Protein AF-A0A0J8QH85-F1 (afdb_monomer)

Sequence (307 aa):
MLFEGMDASHTRRHLSWRYQRTKKYRPAPKSTVPRIARSYQPVVIASLDRTSYPAQAEFLTPSLDNLSLCQGLLANEANFACESSCDVLEIYETGRRSWKYGWNDEKIMTYIKPFLDGQVKSTPQGLNLRVLFCNLRRHPDTSFGYQLSLSKPTTKSLLTAFRVFPHFLPFMLGEPDYWAPLFIPLRNDKRVVRIEATWQHPRYNIHARQQPCSVYMGYDFAEACTTYIIVSGEGEEYVERTKTRLNDYFADDDGLAAAAGQISDPFLLQSILCHESLTDGKEIITKLPHRLYDQLDVVGEFAFRKY

Foldseek 3Di:
DDDDDDDPPDDPDDPPPPDDDDDQDDDDPPPPPPPPPQPFDDQDFDPQDCVAPPNPQPDADVVQDDGRSLVSQLPQQQQEDPKAFKKKWWAFLQLAIDIDGGDIQVRLCVLLVLLLVVPPQSDDPRTQEMEIEWAWDQTPPHRRRTHIRHGSVSVRSVCRSQSPYSNCSCVSSQDDDPDDKDKDQDDDPHDRQKIKIKDWFDDLDPPPPFTIWIKIWMAGPVNNYIYIYIYGHDPPPLVVVLVVVSCQQRDPPNRPVVCSVVSSVSCSSVVSSNVSSVVVNPVSVVCVVVNVVSVVVVVVVVVVVVD

Secondary structure (DSSP, 8-state):
----------------------S--PPPPP-SS------PPPP------TTSTTTT-S---TTT--HHHHHHHHH-GGGB-SS--EEEEEEETTS-EEEEEEE-HHHHHHHHHHHHTT-TT-SPTTEEEEEEEEEEEE-TT-SSSEEESS-HHHHHHHHHHTT--TTHHHHHTTPPP-SPPEEEEEEETTEEEEEEEEEEE----TTS-PPPEEEEEEEETTTTEEEEEEEEETT-HHHHHHHHHHHHHT-TTT--TTTHHHHT-TTHHHHHHHHHHHHHHHHHHHHHHHHHHHHHHHHHHHHHTT-

Mean predicted aligned error: 10.98 Å

Radius of gyration: 24.67 Å; Cα contacts (8 Å, |Δi|>4): 458; chains: 1; bounding box: 65×83×64 Å

Solvent-accessible surface area (backbone atoms only — not comparable to full-atom values): 17708 Å² total; per-residue (Å²): 134,82,89,86,87,82,82,90,80,75,78,78,77,72,81,75,81,72,84,70,88,64,82,76,83,71,79,72,79,77,72,85,67,74,84,70,72,81,80,56,49,82,72,60,68,64,84,74,62,68,91,37,78,54,63,64,49,93,65,79,51,82,94,70,44,57,52,37,57,49,41,21,55,66,67,41,62,51,31,27,28,95,61,26,38,30,35,36,40,37,31,30,65,87,29,44,60,48,80,42,74,68,38,34,52,69,58,51,52,63,68,40,42,45,42,63,72,65,45,98,72,50,67,62,89,57,42,25,36,38,38,38,43,36,31,40,41,83,37,77,89,12,54,51,48,19,18,22,29,38,16,60,70,54,46,56,50,49,37,57,35,69,65,53,53,61,65,50,53,53,38,60,36,38,45,79,72,89,75,79,70,46,75,47,78,41,65,57,97,87,44,75,49,32,39,36,35,39,42,61,60,86,76,73,53,86,82,52,91,70,61,50,36,25,38,39,39,38,37,35,67,88,68,59,28,29,41,34,42,39,28,26,32,71,83,40,63,43,58,55,51,38,55,49,50,53,54,66,54,34,30,89,77,73,23,46,77,80,47,45,78,49,58,78,40,83,56,48,66,56,54,48,45,51,51,33,48,54,57,65,31,45,68,57,58,66,48,44,62,58,53,51,51,53,52,50,52,53,52,48,56,55,58,64,69,76,113

Nearest PDB structures (foldseek):
  8vfq-assembly1_A  TM=3.136E-01  e=4.794E-01  synthetic construct
  8bqs-assembly1_AO  TM=2.959E-01  e=5.080E-01  Tetrahymena thermophila SB210
  8gym-assembly1_s3  TM=2.579E-01  e=3.800E-01  Tetrahymena thermophila SB210
  8qby-assembly1_C  TM=4.951E-01  e=1.446E+00  Paracoccus denitrificans PD1222
  7dkf-assembly1_C2  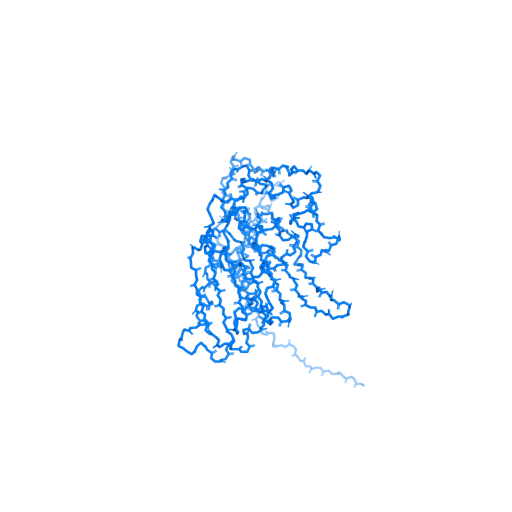TM=3.985E-01  e=1.532E+00  Bos taurus

Structure (mmCIF, N/CA/C/O backbone):
data_AF-A0A0J8QH85-F1
#
_entry.id   AF-A0A0J8QH85-F1
#
loop_
_atom_site.group_PDB
_atom_site.id
_atom_site.type_symbol
_atom_site.label_atom_id
_atom_site.label_alt_id
_atom_site.label_comp_id
_atom_site.label_asym_id
_atom_site.label_entity_id
_atom_site.label_seq_id
_atom_site.pdbx_PDB_ins_code
_atom_site.Cartn_x
_atom_site.Cartn_y
_atom_site.Cartn_z
_atom_site.occupancy
_atom_site.B_iso_or_equiv
_atom_site.auth_seq_id
_atom_site.auth_comp_id
_atom_site.auth_asym_id
_atom_site.auth_atom_id
_atom_site.pdbx_PDB_model_num
ATOM 1 N N . MET A 1 1 ? 14.809 -64.327 4.304 1.00 31.64 1 MET A N 1
ATOM 2 C CA . MET A 1 1 ? 15.230 -64.928 3.018 1.00 31.64 1 MET A CA 1
ATOM 3 C C . MET A 1 1 ? 14.277 -64.394 1.956 1.00 31.64 1 MET A C 1
ATOM 5 O O . MET A 1 1 ? 13.083 -64.532 2.161 1.00 31.64 1 MET A O 1
ATOM 9 N N . LEU A 1 2 ? 14.753 -63.451 1.129 1.00 28.47 2 LEU A N 1
ATOM 10 C CA . LEU A 1 2 ? 15.027 -63.615 -0.322 1.00 28.47 2 LEU A CA 1
ATOM 11 C C . LEU A 1 2 ? 13.719 -63.593 -1.147 1.00 28.47 2 LEU A C 1
ATOM 13 O O . LEU A 1 2 ? 12.920 -64.507 -1.020 1.00 28.47 2 LEU A O 1
ATOM 17 N N . PHE A 1 3 ? 13.317 -62.443 -1.714 1.00 29.61 3 PHE A N 1
ATOM 18 C CA . PHE A 1 3 ? 13.612 -61.941 -3.081 1.00 29.61 3 PHE A CA 1
ATOM 19 C C . PHE A 1 3 ? 13.271 -62.933 -4.206 1.00 29.61 3 PHE A C 1
ATOM 21 O O . PHE A 1 3 ? 13.921 -63.964 -4.293 1.00 29.61 3 PHE A O 1
ATOM 28 N N . GLU A 1 4 ? 12.329 -62.575 -5.096 1.00 28.36 4 GLU A N 1
ATOM 29 C CA . GLU A 1 4 ? 12.610 -62.250 -6.512 1.00 28.36 4 GLU A CA 1
ATOM 30 C C . GLU A 1 4 ? 11.339 -61.923 -7.329 1.00 28.36 4 GLU A C 1
ATOM 32 O O . GLU A 1 4 ? 10.303 -62.565 -7.188 1.00 28.36 4 GLU A O 1
ATOM 37 N N . GLY A 1 5 ? 11.467 -60.932 -8.222 1.00 33.28 5 GLY A N 1
ATOM 38 C CA . GLY A 1 5 ? 10.750 -60.883 -9.501 1.00 33.28 5 GLY A CA 1
ATOM 39 C C . GLY A 1 5 ? 9.381 -60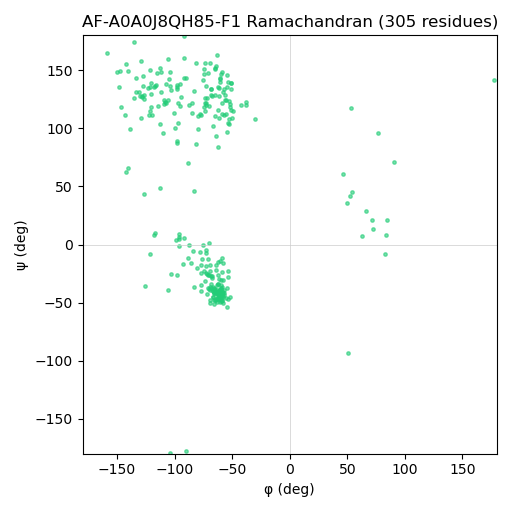.197 -9.570 1.00 33.28 5 GLY A C 1
ATOM 40 O O . GLY A 1 5 ? 8.388 -60.857 -9.853 1.00 33.28 5 GLY A O 1
ATOM 41 N N . MET A 1 6 ? 9.323 -58.863 -9.464 1.00 30.80 6 MET A N 1
ATOM 42 C CA . MET A 1 6 ? 8.259 -58.102 -10.137 1.00 30.80 6 MET A CA 1
ATOM 43 C C . MET A 1 6 ? 8.864 -57.107 -11.123 1.00 30.80 6 MET A C 1
ATOM 45 O O . MET A 1 6 ? 9.559 -56.159 -10.764 1.00 30.80 6 MET A O 1
ATOM 49 N N . ASP A 1 7 ? 8.602 -57.427 -12.382 1.00 29.17 7 ASP A N 1
ATOM 50 C CA . ASP A 1 7 ? 9.023 -56.777 -13.606 1.00 29.17 7 ASP A CA 1
ATOM 51 C C . ASP A 1 7 ? 8.544 -55.315 -13.658 1.00 29.17 7 ASP A C 1
ATOM 53 O O . ASP A 1 7 ? 7.354 -55.008 -13.552 1.00 29.17 7 ASP A O 1
ATOM 57 N N . ALA A 1 8 ? 9.497 -54.394 -13.786 1.00 35.88 8 ALA A N 1
ATOM 58 C CA . ALA A 1 8 ? 9.268 -52.958 -13.849 1.00 35.88 8 ALA A CA 1
ATOM 59 C C . ALA A 1 8 ? 9.021 -52.532 -15.303 1.00 35.88 8 ALA A C 1
ATOM 61 O O . ALA A 1 8 ? 9.849 -51.862 -15.917 1.00 35.88 8 ALA A O 1
ATOM 62 N N . SER A 1 9 ? 7.877 -52.912 -15.870 1.00 35.47 9 SER A N 1
ATOM 63 C CA . SER A 1 9 ? 7.548 -52.622 -17.273 1.00 35.47 9 SER A CA 1
ATOM 64 C C . SER A 1 9 ? 6.203 -51.913 -17.458 1.00 35.47 9 SER A C 1
ATOM 66 O O . SER A 1 9 ? 5.463 -52.187 -18.391 1.00 35.47 9 SER A O 1
ATOM 68 N N . HIS A 1 10 ? 5.903 -50.906 -16.630 1.00 33.88 10 HIS A N 1
ATOM 69 C CA . HIS A 1 10 ? 4.877 -49.905 -16.959 1.00 33.88 10 HIS A CA 1
ATOM 70 C C . HIS A 1 10 ? 5.266 -48.497 -16.489 1.00 33.88 10 HIS A C 1
ATOM 72 O O . HIS A 1 10 ? 4.577 -47.841 -15.708 1.00 33.88 10 HIS A O 1
ATOM 78 N N . THR A 1 11 ? 6.368 -47.975 -17.027 1.00 34.72 11 THR A N 1
ATOM 79 C CA . THR A 1 11 ? 6.605 -46.529 -17.063 1.00 34.72 11 THR A CA 1
ATOM 80 C C . THR A 1 11 ? 5.578 -45.888 -17.998 1.00 34.72 11 THR A C 1
ATOM 82 O O . THR A 1 11 ? 5.682 -45.943 -19.225 1.00 34.72 11 THR A O 1
ATOM 85 N N . ARG A 1 12 ? 4.546 -45.270 -17.405 1.00 33.09 12 ARG A N 1
ATOM 86 C CA . ARG A 1 12 ? 3.689 -44.295 -18.091 1.00 33.09 12 ARG A CA 1
ATOM 87 C C . ARG A 1 12 ? 4.603 -43.283 -18.774 1.00 33.09 12 ARG A C 1
ATOM 89 O O . ARG A 1 12 ? 5.345 -42.562 -18.113 1.00 33.09 12 ARG A O 1
ATOM 96 N N . ARG A 1 13 ? 4.560 -43.268 -20.106 1.00 33.91 13 ARG A N 1
ATOM 97 C CA . ARG A 1 13 ? 5.282 -42.317 -20.949 1.00 33.91 13 ARG A CA 1
ATOM 98 C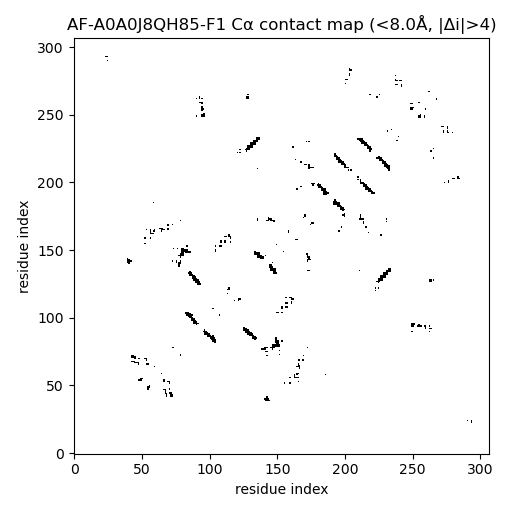 C . ARG A 1 13 ? 4.949 -40.904 -20.475 1.00 33.91 13 ARG A C 1
ATOM 100 O O . ARG A 1 13 ? 3.839 -40.425 -20.697 1.00 33.91 13 ARG A O 1
ATOM 107 N N . HIS A 1 14 ? 5.910 -40.245 -19.832 1.00 33.94 14 HIS A N 1
ATOM 108 C CA . HIS A 1 14 ? 5.908 -38.795 -19.733 1.00 33.94 14 HIS A CA 1
ATOM 109 C C . HIS A 1 14 ? 5.772 -38.255 -21.157 1.00 33.94 14 HIS A C 1
ATOM 111 O O . HIS A 1 14 ? 6.552 -38.619 -22.039 1.00 33.94 14 HIS A O 1
ATOM 117 N N . LEU A 1 15 ? 4.748 -37.431 -21.387 1.00 33.38 15 LEU A N 1
ATOM 118 C CA . LEU A 1 15 ? 4.621 -36.638 -22.601 1.00 33.38 15 LEU A CA 1
ATOM 119 C C . LEU A 1 15 ? 5.924 -35.855 -22.760 1.00 33.38 15 LEU A C 1
ATOM 121 O O . LEU A 1 15 ? 6.196 -34.915 -22.016 1.00 33.38 15 LEU A O 1
ATOM 125 N N . SER A 1 16 ? 6.768 -36.296 -23.692 1.00 33.66 16 SER A N 1
ATOM 126 C CA . SER A 1 16 ? 7.964 -35.570 -24.077 1.00 33.66 16 SER A CA 1
ATOM 127 C C . SER A 1 16 ? 7.496 -34.226 -24.621 1.00 33.66 16 SER A C 1
ATOM 129 O O . SER A 1 16 ? 6.905 -34.181 -25.703 1.00 33.66 16 SER A O 1
ATOM 131 N N . TRP A 1 17 ? 7.734 -33.148 -23.877 1.00 36.06 17 TRP A N 1
ATOM 132 C CA . TRP A 1 17 ? 7.643 -31.786 -24.384 1.00 36.06 17 TRP A CA 1
ATOM 133 C C . TRP A 1 17 ? 8.688 -31.648 -25.494 1.00 36.06 17 TRP A C 1
ATOM 135 O O . TRP A 1 17 ? 9.832 -31.269 -25.260 1.00 36.06 17 TRP A O 1
ATOM 145 N N . ARG A 1 18 ? 8.333 -32.072 -26.712 1.00 36.97 18 ARG A N 1
ATOM 146 C CA . ARG A 1 18 ? 9.188 -31.920 -27.885 1.00 36.97 18 ARG A CA 1
ATOM 147 C C . ARG A 1 18 ? 9.322 -30.426 -28.138 1.00 36.97 18 ARG A C 1
ATOM 149 O O . ARG A 1 18 ? 8.357 -29.780 -28.537 1.00 36.97 18 ARG A O 1
ATOM 156 N N . TYR A 1 19 ? 10.522 -29.904 -27.905 1.00 41.81 19 TYR A N 1
ATOM 157 C CA . TYR A 1 19 ? 10.951 -28.596 -28.382 1.00 41.81 19 TYR A CA 1
ATOM 158 C C . TYR A 1 19 ? 10.703 -28.537 -29.895 1.00 41.81 19 TYR A C 1
ATOM 160 O O . TYR A 1 19 ? 11.406 -29.164 -30.687 1.00 41.81 19 TYR A O 1
ATOM 168 N N . GLN A 1 20 ? 9.651 -27.833 -30.302 1.00 45.81 20 GLN A N 1
ATOM 169 C CA . GLN A 1 20 ? 9.502 -27.398 -31.680 1.00 45.81 20 GLN A CA 1
ATOM 170 C C . GLN A 1 20 ? 10.274 -26.090 -31.799 1.00 45.81 20 GLN A C 1
ATOM 172 O O . GLN A 1 20 ? 9.986 -25.146 -31.065 1.00 45.81 20 GLN A O 1
ATOM 177 N N . ARG A 1 21 ? 11.263 -26.044 -32.703 1.00 41.34 21 ARG A N 1
ATOM 178 C CA . ARG A 1 21 ? 11.993 -24.818 -33.053 1.00 41.34 21 ARG A CA 1
ATOM 179 C C . ARG A 1 21 ? 10.987 -23.744 -33.462 1.00 41.34 21 ARG A C 1
ATOM 181 O O . ARG A 1 21 ? 10.538 -23.701 -34.606 1.00 41.34 21 ARG A O 1
ATOM 188 N N . THR A 1 22 ? 10.631 -22.866 -32.535 1.00 49.81 22 THR A N 1
ATOM 189 C CA . THR A 1 22 ? 9.999 -21.596 -32.871 1.00 49.81 22 THR A CA 1
ATOM 190 C C . THR A 1 22 ? 11.002 -20.755 -33.658 1.00 49.81 22 THR A C 1
ATOM 192 O O . THR A 1 22 ? 12.212 -20.942 -33.524 1.00 49.81 22 THR A O 1
ATOM 195 N N . LYS A 1 23 ? 10.515 -19.859 -34.529 1.00 50.25 23 LYS A N 1
ATOM 196 C CA . LYS A 1 23 ? 11.355 -18.943 -35.324 1.00 50.25 23 LYS A CA 1
ATOM 197 C C . LYS A 1 23 ? 12.476 -18.373 -34.439 1.00 50.25 23 LYS A C 1
ATOM 199 O O . LYS A 1 23 ? 12.150 -17.736 -33.441 1.00 50.25 23 LYS A O 1
ATOM 204 N N . LYS A 1 24 ? 13.748 -18.622 -34.808 1.00 51.38 24 LYS A N 1
ATOM 205 C CA . LYS A 1 24 ? 14.954 -18.203 -34.060 1.00 51.38 24 LYS A CA 1
ATOM 206 C C . LYS A 1 24 ? 14.742 -16.808 -33.471 1.00 51.38 24 LYS A C 1
ATOM 208 O O . LYS A 1 24 ? 14.515 -15.864 -34.237 1.00 51.38 24 LYS A O 1
ATOM 213 N N . TYR A 1 25 ? 14.824 -16.678 -32.146 1.00 47.78 25 TYR A N 1
ATOM 214 C CA . TYR A 1 25 ? 14.785 -15.377 -31.491 1.00 47.78 25 TYR A CA 1
ATOM 215 C C . TYR A 1 25 ? 15.884 -14.479 -32.072 1.00 47.78 25 TYR A C 1
ATOM 217 O O . TYR A 1 25 ? 17.078 -14.724 -31.893 1.00 47.78 25 TYR A O 1
ATOM 225 N N . ARG A 1 26 ? 15.483 -13.431 -32.797 1.00 50.69 26 ARG A N 1
ATOM 226 C CA . ARG A 1 26 ? 16.393 -12.353 -33.181 1.00 50.69 26 ARG A CA 1
ATOM 227 C C . ARG A 1 26 ? 16.375 -11.330 -32.049 1.00 50.69 26 ARG A C 1
ATOM 229 O O . ARG A 1 26 ? 15.295 -10.815 -31.753 1.00 50.69 26 ARG A O 1
ATOM 236 N N . PRO A 1 27 ? 17.516 -11.037 -31.404 1.00 47.00 27 PRO A N 1
ATOM 237 C CA . PRO A 1 27 ? 17.556 -10.000 -30.387 1.00 47.00 27 PRO A CA 1
ATOM 238 C C . PRO A 1 27 ? 17.071 -8.685 -30.998 1.00 47.00 27 PRO A C 1
ATOM 240 O O . PRO A 1 27 ? 17.475 -8.321 -32.105 1.00 47.00 27 PRO A O 1
ATOM 243 N N . ALA A 1 28 ? 16.189 -7.986 -30.282 1.00 53.06 28 ALA A N 1
ATOM 244 C CA . ALA A 1 28 ? 15.822 -6.625 -30.641 1.00 53.06 28 ALA A CA 1
ATOM 245 C C . ALA A 1 28 ? 17.102 -5.771 -30.760 1.00 53.06 28 ALA A C 1
ATOM 247 O O . ALA A 1 28 ? 18.061 -6.015 -30.013 1.00 53.06 28 ALA A O 1
ATOM 248 N N . PRO A 1 29 ? 17.149 -4.792 -31.683 1.00 44.31 29 PRO A N 1
ATOM 249 C CA . PRO A 1 29 ? 18.280 -3.879 -31.776 1.00 44.31 29 PRO A CA 1
ATOM 250 C C . PRO A 1 29 ? 18.568 -3.290 -30.393 1.00 44.31 29 PRO A C 1
ATOM 252 O O . PRO A 1 29 ? 17.648 -2.911 -29.664 1.00 44.31 29 PRO A O 1
ATOM 255 N N . LYS A 1 30 ? 19.851 -3.277 -30.005 1.00 44.78 30 LYS A N 1
ATOM 256 C CA . LYS A 1 30 ? 20.284 -2.731 -28.716 1.00 44.78 30 LYS A CA 1
ATOM 257 C C . LYS A 1 30 ? 19.716 -1.318 -28.587 1.00 44.78 30 LYS A C 1
ATOM 259 O O . LYS A 1 30 ? 20.015 -0.466 -29.418 1.00 44.78 30 LYS A O 1
ATOM 264 N N . SER A 1 31 ? 18.917 -1.083 -27.547 1.00 42.19 31 SER A N 1
ATOM 265 C CA . SER A 1 31 ? 18.539 0.270 -27.139 1.00 42.19 31 SER A CA 1
ATOM 266 C C . SER A 1 31 ? 19.816 1.097 -27.004 1.00 42.19 31 SER A C 1
ATOM 268 O O . SER A 1 31 ? 20.658 0.790 -26.162 1.00 42.19 31 SER A O 1
ATOM 270 N N . THR A 1 32 ? 19.960 2.124 -27.839 1.00 42.22 32 THR A N 1
ATOM 271 C CA . THR A 1 32 ? 21.041 3.119 -27.764 1.00 42.22 32 THR A CA 1
ATOM 272 C C . THR A 1 32 ? 20.879 4.046 -26.566 1.00 42.22 32 THR A C 1
ATOM 274 O O . THR A 1 32 ? 21.815 4.752 -26.203 1.00 42.22 32 THR A O 1
ATOM 277 N N . VAL A 1 33 ? 19.713 4.020 -25.914 1.00 43.28 33 VAL A N 1
ATOM 278 C CA . VAL A 1 33 ? 19.501 4.719 -24.653 1.00 43.28 33 VAL A CA 1
ATOM 279 C C . VAL A 1 33 ? 20.227 3.936 -23.556 1.00 43.28 33 VAL A C 1
ATOM 281 O O . VAL A 1 33 ? 19.878 2.767 -23.332 1.00 43.28 33 VAL A O 1
ATOM 284 N N . PRO A 1 34 ? 21.224 4.531 -22.875 1.00 40.62 34 PRO A N 1
ATOM 285 C CA . PRO A 1 34 ? 21.882 3.884 -21.752 1.00 40.62 34 PRO A CA 1
ATOM 286 C C . PRO A 1 34 ? 20.825 3.461 -20.728 1.00 40.62 34 PRO A C 1
ATOM 288 O O . PRO A 1 34 ? 19.897 4.212 -20.416 1.00 40.62 34 PRO A O 1
ATOM 291 N N . ARG A 1 35 ? 20.944 2.234 -20.204 1.00 41.97 35 ARG A N 1
ATOM 292 C CA . ARG A 1 35 ? 20.203 1.830 -19.005 1.00 41.97 35 ARG A CA 1
ATOM 293 C C . ARG A 1 35 ? 20.711 2.717 -17.876 1.00 41.97 35 ARG A C 1
ATOM 295 O O . ARG A 1 35 ? 21.738 2.414 -17.282 1.00 41.97 35 ARG A O 1
ATOM 302 N N . ILE A 1 36 ? 20.029 3.834 -17.640 1.00 42.06 36 ILE A N 1
ATOM 303 C CA . ILE A 1 36 ? 20.321 4.720 -16.519 1.00 42.06 36 ILE A CA 1
ATOM 304 C C . ILE A 1 36 ? 20.198 3.853 -15.264 1.00 42.06 36 ILE A C 1
ATOM 306 O O . ILE A 1 36 ? 19.110 3.357 -14.955 1.00 42.06 36 ILE A O 1
ATOM 310 N N . ALA A 1 37 ? 21.326 3.602 -14.594 1.00 41.31 37 ALA A N 1
ATOM 311 C CA . ALA A 1 37 ? 21.315 3.157 -13.210 1.00 41.31 37 ALA A CA 1
ATOM 312 C C . ALA A 1 37 ? 20.438 4.167 -12.470 1.00 41.31 37 ALA A C 1
ATOM 314 O O . ALA A 1 37 ? 20.702 5.362 -12.567 1.00 41.31 37 ALA A O 1
ATOM 315 N N . ARG A 1 38 ? 19.328 3.708 -11.882 1.00 51.62 38 ARG A N 1
ATOM 316 C CA . ARG A 1 38 ? 18.298 4.583 -11.309 1.00 51.62 38 ARG A CA 1
ATOM 317 C C . ARG A 1 38 ? 18.976 5.602 -10.392 1.00 51.62 38 ARG A C 1
ATOM 319 O O . ARG A 1 38 ? 19.483 5.229 -9.342 1.00 51.62 38 ARG A O 1
ATOM 326 N N . SER A 1 39 ? 19.020 6.862 -10.809 1.00 52.34 39 SER A N 1
ATOM 327 C CA . SER A 1 39 ? 19.473 7.953 -9.958 1.00 52.34 39 SER A CA 1
ATOM 328 C C . SER A 1 39 ? 18.288 8.330 -9.080 1.00 52.34 39 SER A C 1
ATOM 330 O O . SER A 1 39 ? 17.470 9.163 -9.470 1.00 52.34 39 SER A O 1
ATOM 332 N N . TYR A 1 40 ? 18.128 7.643 -7.950 1.00 69.00 40 TYR A N 1
ATOM 333 C CA . TYR A 1 40 ? 17.232 8.138 -6.909 1.00 69.00 40 TYR A CA 1
ATOM 334 C C . TYR A 1 40 ? 17.731 9.501 -6.454 1.00 69.00 40 TYR A C 1
ATOM 336 O O . TYR A 1 40 ? 18.943 9.713 -6.346 1.00 69.00 40 TYR A O 1
ATOM 344 N N . GLN A 1 41 ? 16.801 10.422 -6.216 1.00 72.25 41 GLN A N 1
ATOM 345 C CA . GLN A 1 41 ? 17.164 11.679 -5.585 1.00 72.25 41 GLN A CA 1
ATOM 346 C C . GLN A 1 41 ? 17.583 11.367 -4.142 1.00 72.25 41 GLN A C 1
ATOM 348 O O . GLN A 1 41 ? 16.836 10.674 -3.441 1.00 72.25 41 GLN A O 1
ATOM 353 N N . PRO A 1 42 ? 18.764 11.821 -3.687 1.00 75.94 42 PRO A N 1
ATOM 354 C CA . PRO A 1 42 ? 19.173 11.638 -2.303 1.00 75.94 42 PRO A CA 1
ATOM 355 C C . PRO A 1 42 ? 18.112 12.234 -1.381 1.00 75.94 42 PRO A C 1
ATOM 357 O O . PRO A 1 42 ? 17.714 13.387 -1.547 1.00 75.94 42 PRO A O 1
ATOM 360 N N . VAL A 1 43 ? 17.645 11.457 -0.406 1.00 82.88 43 VAL A N 1
ATOM 361 C CA . VAL A 1 43 ? 16.698 11.974 0.582 1.00 82.88 43 VAL A CA 1
ATOM 362 C C . VAL A 1 43 ? 17.456 12.891 1.533 1.00 82.88 43 VAL A C 1
ATOM 364 O O . VAL A 1 43 ? 18.422 12.474 2.173 1.00 82.88 43 VAL A O 1
ATOM 367 N N . VAL A 1 44 ? 17.022 14.146 1.625 1.00 81.31 44 VAL A N 1
ATOM 368 C CA . VAL A 1 44 ? 17.595 15.107 2.568 1.00 81.31 44 VAL A CA 1
ATOM 369 C C . VAL A 1 44 ? 17.120 14.743 3.970 1.00 81.31 44 VAL A C 1
ATOM 371 O O . VAL A 1 44 ? 15.930 14.807 4.272 1.00 81.31 44 VAL A O 1
ATOM 374 N N . ILE A 1 45 ? 18.057 14.344 4.827 1.00 80.06 45 ILE A N 1
ATOM 375 C CA . ILE A 1 45 ? 17.780 13.996 6.220 1.00 80.06 45 ILE A CA 1
ATOM 376 C C . ILE A 1 45 ? 18.055 15.225 7.089 1.00 80.06 45 ILE A C 1
ATOM 378 O O . ILE A 1 45 ? 19.178 15.724 7.130 1.00 80.06 45 ILE A O 1
ATOM 382 N N . ALA A 1 46 ? 17.024 15.699 7.785 1.00 75.69 46 ALA A N 1
ATOM 383 C CA . ALA A 1 46 ? 17.109 16.796 8.747 1.00 75.69 46 ALA A CA 1
ATOM 384 C C . ALA A 1 46 ? 17.060 16.281 10.199 1.00 75.69 46 ALA A C 1
ATOM 386 O O . ALA A 1 46 ? 16.974 15.077 10.455 1.00 75.69 46 ALA A O 1
ATOM 387 N N . SER A 1 47 ? 17.115 17.205 11.164 1.00 83.69 47 SER A N 1
ATOM 388 C CA . SER A 1 47 ? 16.861 16.894 12.573 1.00 83.69 47 SER A CA 1
ATOM 389 C C . SER A 1 47 ? 15.465 16.295 12.742 1.00 83.69 47 SER A C 1
ATOM 391 O O . SER A 1 47 ? 14.493 16.875 12.260 1.00 83.69 47 SER A O 1
ATOM 393 N N . LEU A 1 48 ? 15.374 15.170 13.455 1.00 86.69 48 LEU A N 1
ATOM 394 C CA . LEU A 1 48 ? 14.114 14.472 13.696 1.00 86.69 48 LEU A CA 1
ATOM 395 C C . LEU A 1 48 ? 13.139 15.359 14.482 1.00 86.69 48 LEU A C 1
ATOM 397 O O . LEU A 1 48 ? 13.375 15.663 15.655 1.00 86.69 48 LEU A O 1
ATOM 401 N N . ASP A 1 49 ? 12.018 15.708 13.861 1.00 88.88 49 ASP A N 1
ATOM 402 C CA . ASP A 1 49 ? 10.897 16.344 14.541 1.00 88.88 49 ASP A CA 1
ATOM 403 C C . ASP A 1 49 ? 10.110 15.288 15.327 1.00 88.88 49 ASP A C 1
ATOM 405 O O . ASP A 1 49 ? 9.462 14.411 14.762 1.00 88.88 49 ASP A O 1
ATOM 409 N N . ARG A 1 50 ? 10.146 15.367 16.658 1.00 88.56 50 ARG A N 1
ATOM 410 C CA . ARG A 1 50 ? 9.446 14.411 17.530 1.00 88.56 50 ARG A CA 1
ATOM 411 C C . ARG A 1 50 ? 7.942 14.671 17.650 1.00 88.56 50 ARG A C 1
ATOM 413 O O . ARG A 1 50 ? 7.238 13.877 18.266 1.00 88.56 50 ARG A O 1
ATOM 420 N N . THR A 1 51 ? 7.452 15.776 17.093 1.00 86.31 51 THR A N 1
ATOM 421 C CA . THR A 1 51 ? 6.046 16.199 17.187 1.00 86.31 51 THR A CA 1
ATOM 422 C C . THR A 1 51 ? 5.201 15.776 15.989 1.00 86.31 51 THR A C 1
ATOM 424 O O . THR A 1 51 ? 4.000 16.031 15.956 1.00 86.31 51 THR A O 1
ATOM 427 N N . SER A 1 52 ? 5.801 15.109 15.005 1.00 82.38 52 SER A N 1
ATOM 428 C CA . SER A 1 52 ? 5.108 14.660 13.806 1.00 82.38 52 SER A CA 1
ATOM 429 C C . SER A 1 52 ? 5.340 13.183 13.519 1.00 82.38 52 SER A C 1
ATOM 431 O O . SER A 1 52 ? 6.317 12.577 13.959 1.00 82.38 52 SER A O 1
ATOM 433 N N . TYR A 1 53 ? 4.427 12.586 12.748 1.00 82.94 53 TYR A N 1
ATOM 434 C CA . TYR A 1 53 ? 4.648 11.268 12.159 1.00 82.94 53 TYR A CA 1
ATOM 435 C C . TYR A 1 53 ? 6.007 11.223 11.424 1.00 82.94 53 TYR A C 1
ATOM 437 O O . TYR A 1 53 ? 6.347 12.184 10.725 1.00 82.94 53 TYR A O 1
ATOM 445 N N . PRO A 1 54 ? 6.775 10.126 11.543 1.00 87.31 54 PRO A N 1
ATOM 446 C CA . PRO A 1 54 ? 6.450 8.885 12.257 1.00 87.31 54 PRO A CA 1
ATOM 447 C C . PRO A 1 54 ? 6.809 8.857 13.748 1.00 87.31 54 PRO A C 1
ATOM 449 O O . PRO A 1 54 ? 6.563 7.849 14.398 1.00 87.31 54 PRO A O 1
ATOM 452 N N . ALA A 1 55 ? 7.381 9.919 14.321 1.00 85.44 55 ALA A N 1
ATOM 453 C CA . ALA A 1 55 ? 7.889 9.887 15.697 1.00 85.44 55 ALA A CA 1
ATOM 454 C C . ALA A 1 55 ? 6.799 9.672 16.767 1.00 85.44 55 ALA A C 1
ATOM 456 O O . ALA A 1 55 ? 7.108 9.220 17.865 1.00 85.44 55 ALA A O 1
ATOM 457 N N . GLN A 1 56 ? 5.540 9.972 16.438 1.00 82.94 56 GLN A N 1
ATOM 458 C CA . GLN A 1 56 ? 4.366 9.742 17.289 1.00 82.94 56 GLN A CA 1
ATOM 459 C C . GLN A 1 56 ? 3.617 8.437 16.976 1.00 82.94 56 GLN A C 1
ATOM 461 O O . GLN A 1 56 ? 2.538 8.219 17.522 1.00 82.94 56 GLN A O 1
ATOM 466 N N . ALA A 1 57 ? 4.125 7.595 16.069 1.00 82.56 57 ALA A N 1
ATOM 467 C CA . ALA A 1 57 ? 3.466 6.330 15.770 1.00 82.56 57 ALA A CA 1
ATOM 468 C C . ALA A 1 57 ? 3.407 5.458 17.035 1.00 82.56 57 ALA A C 1
ATOM 470 O O . ALA A 1 57 ? 4.390 5.331 17.761 1.00 82.56 57 ALA A O 1
ATOM 471 N N . GLU A 1 58 ? 2.241 4.864 17.289 1.00 76.88 58 GLU A N 1
ATOM 472 C CA . GLU A 1 58 ? 1.986 4.075 18.502 1.00 76.88 58 GLU A CA 1
ATOM 473 C C . GLU A 1 58 ? 2.897 2.842 18.591 1.00 76.88 58 GLU A C 1
ATOM 475 O O . GLU A 1 58 ? 3.336 2.458 19.674 1.00 76.88 58 GLU A O 1
ATOM 480 N N . PHE A 1 59 ? 3.226 2.255 17.438 1.00 79.56 59 PHE A N 1
ATOM 481 C CA . PHE A 1 59 ? 4.127 1.117 17.331 1.00 79.56 59 PHE A CA 1
ATOM 482 C C . PHE A 1 59 ? 5.315 1.492 16.462 1.00 79.56 59 PHE A C 1
ATOM 484 O O . PHE A 1 59 ? 5.168 1.799 15.280 1.00 79.56 59 PHE A O 1
ATOM 491 N N . LEU A 1 60 ? 6.493 1.445 17.075 1.00 86.25 60 LEU A N 1
ATOM 492 C CA . LEU A 1 60 ? 7.773 1.610 16.411 1.00 86.25 60 LEU A CA 1
ATOM 493 C C . LEU A 1 60 ? 8.606 0.354 16.641 1.00 86.25 60 LEU A C 1
ATOM 495 O O . LEU A 1 60 ? 8.691 -0.157 17.758 1.00 86.25 60 LEU A O 1
ATOM 499 N N . THR A 1 61 ? 9.246 -0.118 15.582 1.00 84.62 61 THR A N 1
ATOM 500 C CA . THR A 1 61 ? 10.197 -1.223 15.582 1.00 84.62 61 THR A CA 1
ATOM 501 C C . THR A 1 61 ? 11.593 -0.653 15.325 1.00 84.62 61 THR A C 1
ATOM 503 O O . THR A 1 61 ? 11.975 -0.475 14.168 1.00 84.62 61 THR A O 1
ATOM 506 N N . PRO A 1 62 ? 12.404 -0.377 16.368 1.00 83.75 62 PRO A N 1
ATOM 507 C CA . PRO A 1 62 ? 13.682 0.330 16.218 1.00 83.75 62 PRO A CA 1
ATOM 508 C C . PRO A 1 62 ? 14.692 -0.350 15.287 1.00 83.75 62 PRO A C 1
ATOM 510 O O . PRO A 1 62 ? 15.581 0.307 14.757 1.00 83.75 62 PRO A O 1
ATOM 513 N N . SER A 1 63 ? 14.574 -1.666 15.087 1.00 84.12 63 SER A N 1
ATOM 514 C CA . SER A 1 63 ? 15.427 -2.424 14.168 1.00 84.12 63 SER A CA 1
ATOM 515 C C . SER A 1 63 ? 15.068 -2.240 12.690 1.00 84.12 63 SER A C 1
ATOM 517 O O . SER A 1 63 ? 15.831 -2.683 11.837 1.00 84.12 63 SER A O 1
ATOM 519 N N . LEU A 1 64 ? 13.912 -1.644 12.381 1.00 84.94 64 LEU A N 1
ATOM 520 C CA . LEU A 1 64 ? 13.378 -1.499 11.022 1.00 84.94 64 LEU A CA 1
ATOM 521 C C . LEU A 1 64 ? 13.052 -0.043 10.665 1.00 84.94 64 LEU A C 1
ATOM 523 O O . LEU A 1 64 ? 13.238 0.367 9.517 1.00 84.94 64 LEU A O 1
ATOM 527 N N . ASP A 1 65 ? 12.569 0.739 11.631 1.00 86.69 65 ASP A N 1
ATOM 528 C CA . ASP A 1 65 ? 12.050 2.080 11.386 1.00 86.69 65 ASP A CA 1
ATOM 529 C C . ASP A 1 65 ? 13.156 3.138 11.368 1.00 86.69 65 ASP A C 1
ATOM 531 O O . ASP A 1 65 ? 13.752 3.486 12.390 1.00 86.69 65 ASP A O 1
ATOM 535 N N . ASN A 1 66 ? 13.375 3.725 10.190 1.00 88.81 66 ASN A N 1
ATOM 536 C CA . ASN A 1 66 ? 14.231 4.894 10.020 1.00 88.81 66 ASN A CA 1
ATOM 537 C C . ASN A 1 66 ? 13.381 6.173 9.980 1.00 88.81 66 ASN A C 1
ATOM 539 O O . ASN A 1 66 ? 12.937 6.627 8.922 1.00 88.81 66 ASN A O 1
ATOM 543 N N . LEU A 1 67 ? 13.143 6.751 11.159 1.00 91.12 67 LEU A N 1
ATOM 544 C CA . LEU A 1 67 ? 12.225 7.882 11.327 1.00 91.12 67 LEU A CA 1
ATOM 545 C C . LEU A 1 67 ? 12.686 9.140 10.576 1.00 91.12 67 LEU A C 1
ATOM 547 O O . LEU A 1 67 ? 11.873 9.810 9.940 1.00 91.12 67 LEU A O 1
ATOM 551 N N . SER A 1 68 ? 13.986 9.443 10.605 1.00 89.62 68 SER A N 1
ATOM 552 C CA . SER A 1 68 ? 14.534 10.633 9.944 1.00 89.62 68 SER A CA 1
ATOM 553 C C . SER A 1 68 ? 14.465 10.517 8.419 1.00 89.62 68 SER A C 1
ATOM 555 O O . SER A 1 68 ? 14.166 11.500 7.743 1.00 89.62 68 SER A O 1
ATOM 557 N N . LEU A 1 69 ? 14.675 9.310 7.873 1.00 90.38 69 LEU A N 1
ATOM 558 C CA . LEU A 1 69 ? 14.458 9.035 6.450 1.00 90.38 69 LEU A CA 1
ATOM 559 C C . LEU A 1 69 ? 12.993 9.266 6.064 1.00 90.38 69 LEU A C 1
ATOM 561 O O . LEU A 1 69 ? 12.721 9.943 5.077 1.00 90.38 69 LEU A O 1
ATOM 565 N N . CYS A 1 70 ? 12.052 8.751 6.859 1.00 91.69 70 CYS A N 1
ATOM 566 C CA . CYS A 1 70 ? 10.623 8.933 6.609 1.00 91.69 70 CYS A CA 1
ATOM 567 C C . CYS A 1 70 ? 10.225 10.415 6.595 1.00 91.69 70 CYS A C 1
ATOM 569 O O . CYS A 1 70 ? 9.477 10.840 5.719 1.00 91.69 70 CYS A O 1
ATOM 571 N N . GLN A 1 71 ? 10.751 11.226 7.518 1.00 92.06 71 GLN A N 1
ATOM 572 C CA . GLN A 1 71 ? 10.496 12.670 7.507 1.00 92.06 71 GLN A CA 1
ATOM 573 C C . GLN A 1 71 ? 11.105 13.364 6.291 1.00 92.06 71 GLN A C 1
ATOM 575 O O . GLN A 1 71 ? 10.452 14.224 5.707 1.00 92.06 71 GLN A O 1
ATOM 580 N N . GLY A 1 72 ? 12.303 12.962 5.862 1.00 92.56 72 GLY A N 1
ATOM 581 C CA . GLY A 1 72 ? 12.896 13.455 4.618 1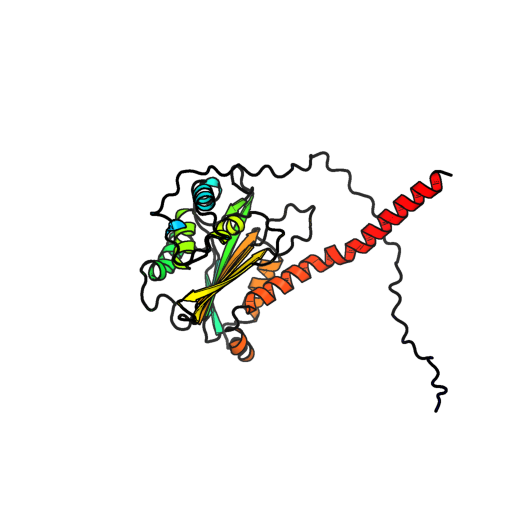.00 92.56 72 GLY A CA 1
ATOM 582 C C . GLY A 1 72 ? 12.048 13.116 3.386 1.00 92.56 72 GLY A C 1
ATOM 583 O O . GLY A 1 72 ? 11.850 13.961 2.515 1.00 92.56 72 GLY A O 1
ATOM 584 N N . LEU A 1 73 ? 11.477 11.908 3.335 1.00 94.31 73 LEU A N 1
ATOM 585 C CA . LEU A 1 73 ? 10.559 11.489 2.269 1.00 94.31 73 LEU A CA 1
ATOM 586 C C . LEU A 1 73 ? 9.250 12.287 2.277 1.00 94.31 73 LEU A C 1
ATOM 588 O O . LEU A 1 73 ? 8.779 12.688 1.214 1.00 94.31 73 LEU A O 1
ATOM 592 N N . LEU A 1 74 ? 8.686 12.546 3.462 1.00 93.94 74 LEU A N 1
ATOM 593 C CA . LEU A 1 74 ? 7.494 13.384 3.632 1.00 93.94 74 LEU A CA 1
ATOM 594 C C . LEU A 1 74 ? 7.767 14.856 3.303 1.00 93.94 74 LEU A C 1
ATOM 596 O O . LEU A 1 74 ? 6.852 15.560 2.897 1.00 93.94 74 LEU A O 1
ATOM 600 N N . ALA A 1 75 ? 8.996 15.340 3.481 1.00 93.12 75 ALA A N 1
ATOM 601 C CA . ALA A 1 75 ? 9.356 16.722 3.177 1.00 93.12 75 ALA A CA 1
ATOM 602 C C . ALA A 1 75 ? 9.432 17.005 1.667 1.00 93.12 75 ALA A C 1
ATOM 604 O O . ALA A 1 75 ? 9.251 18.151 1.258 1.00 93.12 75 ALA A O 1
ATOM 605 N N . ASN A 1 76 ? 9.676 15.987 0.835 1.00 94.12 76 ASN A N 1
ATOM 606 C CA . ASN A 1 76 ? 9.698 16.149 -0.616 1.00 94.12 76 ASN A CA 1
ATOM 607 C C . ASN A 1 76 ? 8.271 16.177 -1.192 1.00 94.12 76 ASN A C 1
ATOM 609 O O . ASN A 1 76 ? 7.668 15.131 -1.422 1.00 94.12 76 ASN A O 1
ATOM 613 N N . GLU A 1 77 ? 7.754 17.374 -1.475 1.00 95.44 77 GLU A N 1
ATOM 614 C CA . GLU A 1 77 ? 6.409 17.574 -2.042 1.00 95.44 77 GLU A CA 1
ATOM 615 C C . GLU A 1 77 ? 6.202 16.855 -3.379 1.00 95.44 77 GLU A C 1
ATOM 617 O O . GLU A 1 77 ? 5.092 16.417 -3.663 1.00 95.44 77 GLU A O 1
ATOM 622 N N . ALA A 1 78 ? 7.257 16.679 -4.187 1.00 95.88 78 ALA A N 1
ATOM 623 C CA . ALA A 1 78 ? 7.141 16.022 -5.488 1.00 95.88 78 ALA A CA 1
ATOM 624 C C . ALA A 1 78 ? 6.668 14.564 -5.363 1.00 95.88 78 ALA A C 1
ATOM 626 O O . ALA A 1 78 ? 6.046 14.036 -6.284 1.00 95.88 78 ALA A O 1
ATOM 627 N N . ASN A 1 79 ? 6.923 13.916 -4.218 1.00 96.75 79 ASN A N 1
ATOM 628 C CA . ASN A 1 79 ? 6.468 12.553 -3.943 1.00 96.75 79 ASN A CA 1
ATOM 629 C C . ASN A 1 79 ? 4.935 12.427 -3.892 1.00 96.75 79 ASN A C 1
ATOM 631 O O . ASN A 1 79 ? 4.425 11.313 -4.006 1.00 96.75 79 ASN A O 1
ATOM 635 N N . PHE A 1 80 ? 4.207 13.534 -3.737 1.00 98.19 80 PHE A N 1
ATOM 636 C CA . PHE A 1 80 ? 2.766 13.563 -3.502 1.00 98.19 80 PHE A CA 1
ATOM 637 C C . PHE A 1 80 ? 2.041 14.355 -4.588 1.00 98.19 80 PHE A C 1
ATOM 639 O O . PHE A 1 80 ? 2.593 15.286 -5.176 1.00 98.19 80 PHE A O 1
ATOM 646 N N . ALA A 1 81 ? 0.795 13.985 -4.865 1.00 97.31 81 ALA A N 1
ATOM 647 C CA . ALA A 1 81 ? -0.067 14.741 -5.764 1.00 97.31 81 ALA A CA 1
ATOM 648 C C . ALA A 1 81 ? -0.556 16.041 -5.101 1.00 97.31 81 ALA A C 1
ATOM 650 O O . ALA A 1 81 ? -0.634 16.143 -3.877 1.00 97.31 81 ALA A O 1
ATOM 651 N N . CYS A 1 82 ? -0.929 17.040 -5.905 1.00 96.19 82 CYS A N 1
ATOM 652 C CA . CYS A 1 82 ? -1.548 18.260 -5.375 1.00 96.19 82 CYS A CA 1
ATOM 653 C C . CYS A 1 82 ? -2.955 18.005 -4.814 1.00 96.19 82 CYS A C 1
ATOM 655 O O . CYS A 1 82 ? -3.338 18.633 -3.833 1.00 96.19 82 CYS A O 1
ATOM 657 N N . GLU A 1 83 ? -3.696 17.080 -5.425 1.00 96.06 83 GLU A N 1
ATOM 658 C CA . GLU A 1 83 ? -5.020 16.632 -4.992 1.00 96.06 83 GLU A CA 1
ATOM 659 C C . GLU A 1 83 ? -5.009 15.106 -4.890 1.00 96.06 83 GLU A C 1
ATOM 661 O O . GLU A 1 83 ? -4.461 14.423 -5.763 1.00 96.06 83 GLU A O 1
ATOM 666 N N . SER A 1 84 ? -5.589 14.572 -3.815 1.00 97.62 84 SER A N 1
ATOM 667 C CA . SER A 1 84 ? -5.689 13.125 -3.636 1.00 97.62 84 SER A CA 1
ATOM 668 C C . SER A 1 84 ? -6.681 12.487 -4.604 1.00 97.62 84 SER A C 1
ATOM 670 O O . SER A 1 84 ? -7.727 13.044 -4.918 1.00 97.62 84 SER A O 1
ATOM 672 N N . SER A 1 85 ? -6.387 11.255 -5.002 1.00 96.88 85 SER A N 1
ATOM 673 C CA . SER A 1 85 ? -7.317 10.344 -5.656 1.00 96.88 85 SER A CA 1
ATOM 674 C C . SER A 1 85 ? -6.987 8.915 -5.240 1.00 96.88 85 SER A C 1
ATOM 676 O O . SER A 1 85 ? -5.898 8.411 -5.537 1.00 96.88 85 SER A O 1
ATOM 678 N N . CYS A 1 86 ? -7.927 8.237 -4.587 1.00 96.38 86 CYS A N 1
ATOM 679 C CA . CYS A 1 86 ? -7.835 6.806 -4.303 1.00 96.38 86 CYS A CA 1
ATOM 680 C C . CYS A 1 86 ? -9.194 6.116 -4.423 1.00 96.38 86 CYS A C 1
ATOM 682 O O . CYS A 1 86 ? -10.239 6.746 -4.253 1.00 96.38 86 CYS A O 1
ATOM 684 N N . ASP A 1 87 ? -9.169 4.813 -4.696 1.00 97.19 87 ASP A N 1
ATOM 685 C CA . ASP A 1 87 ? -10.368 3.988 -4.579 1.00 97.19 87 ASP A CA 1
ATOM 686 C C . ASP A 1 87 ? -10.379 3.317 -3.208 1.00 97.19 87 ASP A C 1
ATOM 688 O O . ASP A 1 87 ? -9.354 2.813 -2.742 1.00 97.19 87 ASP A O 1
ATOM 692 N N . VAL A 1 88 ? -11.543 3.275 -2.569 1.00 96.69 88 VAL A N 1
ATOM 693 C CA . VAL A 1 88 ? -11.742 2.598 -1.288 1.00 96.69 88 VAL A CA 1
ATOM 694 C C . VAL A 1 88 ? -12.802 1.513 -1.449 1.00 96.69 88 VAL A C 1
ATOM 696 O O . VAL A 1 88 ? -13.899 1.756 -1.954 1.00 96.69 88 VAL A O 1
ATOM 699 N N . LEU A 1 89 ? -12.473 0.309 -0.995 1.00 95.12 89 LEU A N 1
ATOM 700 C CA . LEU A 1 89 ? -13.407 -0.799 -0.850 1.00 95.12 89 LEU A CA 1
ATOM 701 C C . LEU A 1 89 ? -13.605 -1.084 0.632 1.00 95.12 89 LEU A C 1
ATOM 703 O O . LEU A 1 89 ? -12.645 -1.247 1.380 1.00 95.12 89 LEU A O 1
ATOM 707 N N . GLU A 1 90 ? -14.862 -1.190 1.029 1.00 93.50 90 GLU A N 1
ATOM 708 C CA . GLU A 1 90 ? -15.268 -1.700 2.332 1.00 93.50 90 GLU A CA 1
ATOM 709 C C . GLU A 1 90 ? -16.080 -2.974 2.147 1.00 93.50 90 GLU A C 1
ATOM 711 O O . GLU A 1 90 ? -16.951 -3.023 1.278 1.00 93.50 90 GLU A O 1
ATOM 716 N N . ILE A 1 91 ? -15.811 -3.984 2.965 1.00 90.25 91 ILE A N 1
ATOM 717 C CA . ILE A 1 91 ? -16.575 -5.226 3.038 1.00 90.25 91 ILE A CA 1
ATOM 718 C C . ILE A 1 91 ? -16.984 -5.435 4.491 1.00 90.25 91 ILE A C 1
ATOM 720 O O . ILE A 1 91 ? -16.153 -5.430 5.405 1.00 90.25 91 ILE A O 1
ATOM 724 N N . TYR A 1 92 ? -18.283 -5.601 4.690 1.00 87.62 92 TYR A N 1
ATOM 725 C CA . TYR A 1 92 ? -18.889 -5.806 5.994 1.00 87.62 92 TYR A CA 1
ATOM 726 C C . TYR A 1 92 ? -19.003 -7.303 6.309 1.00 87.62 92 TYR A C 1
ATOM 728 O O . TYR A 1 92 ? -18.999 -8.141 5.410 1.00 87.62 92 TYR A O 1
ATOM 736 N N . GLU A 1 93 ? -19.157 -7.645 7.585 1.00 84.38 93 GLU A N 1
ATOM 737 C CA . GLU A 1 93 ? -19.369 -9.010 8.086 1.00 84.38 93 GLU A CA 1
ATOM 738 C C . GLU A 1 93 ? -20.548 -9.717 7.406 1.00 84.38 93 GLU A C 1
ATOM 740 O O . GLU A 1 93 ? -20.546 -10.934 7.256 1.00 84.38 93 GLU A O 1
ATOM 745 N N . THR A 1 94 ? -21.543 -8.953 6.948 1.00 79.31 94 THR A N 1
ATOM 746 C CA . THR A 1 94 ? -22.696 -9.469 6.201 1.00 79.31 94 THR A CA 1
ATOM 747 C C . THR A 1 94 ? -22.364 -9.887 4.766 1.00 79.31 94 THR A C 1
ATOM 749 O O . THR A 1 94 ? -23.247 -10.354 4.058 1.00 79.31 94 THR A O 1
ATOM 752 N N . GLY A 1 95 ? -21.131 -9.675 4.297 1.00 79.19 95 GLY A N 1
ATOM 753 C CA . GLY A 1 95 ? -20.737 -9.869 2.900 1.00 79.19 95 GLY A CA 1
ATOM 754 C C . GLY A 1 95 ? -21.063 -8.690 1.988 1.00 79.19 95 GLY A C 1
ATOM 755 O O . GLY A 1 95 ? -20.594 -8.652 0.851 1.00 79.19 95 GLY A O 1
ATOM 756 N N . ARG A 1 96 ? -21.801 -7.689 2.487 1.00 83.75 96 ARG A N 1
ATOM 757 C CA . ARG A 1 96 ? -22.078 -6.460 1.740 1.00 83.75 96 ARG A CA 1
ATOM 758 C C . ARG A 1 96 ? -20.774 -5.725 1.453 1.00 83.75 96 ARG A C 1
ATOM 760 O O . ARG A 1 96 ? -19.967 -5.518 2.358 1.00 83.75 96 ARG A O 1
ATOM 767 N N . ARG A 1 97 ? -20.617 -5.239 0.223 1.00 88.06 97 ARG A N 1
ATOM 768 C CA . ARG A 1 97 ? -19.517 -4.349 -0.155 1.00 88.06 97 ARG A CA 1
ATOM 769 C C . ARG A 1 97 ? -19.967 -2.903 -0.331 1.00 88.06 97 ARG A C 1
ATOM 771 O O . ARG A 1 97 ? -21.135 -2.613 -0.575 1.00 88.06 97 ARG A O 1
ATOM 778 N N . SER A 1 98 ? -19.018 -1.980 -0.261 1.00 91.25 98 SER A N 1
ATOM 779 C CA . SER A 1 98 ? -19.216 -0.584 -0.633 1.00 91.25 98 SER A CA 1
ATOM 780 C C . SER A 1 98 ? -17.964 -0.034 -1.306 1.00 91.25 98 SER A C 1
ATOM 782 O O . SER A 1 98 ? -16.933 0.164 -0.658 1.00 91.25 98 SER A O 1
ATOM 784 N N . TRP A 1 99 ? -18.086 0.237 -2.605 1.00 94.19 99 TRP A N 1
ATOM 785 C CA . TRP A 1 99 ? -17.050 0.884 -3.401 1.00 94.19 99 TRP A CA 1
ATOM 786 C C . TRP A 1 99 ? -17.184 2.397 -3.409 1.00 94.19 99 TRP A C 1
ATOM 788 O O . TRP A 1 99 ? -18.278 2.961 -3.453 1.00 94.19 99 TRP A O 1
ATOM 798 N N . LYS A 1 100 ? -16.026 3.040 -3.404 1.00 95.50 100 LYS A N 1
ATOM 799 C CA . LYS A 1 100 ? -15.845 4.480 -3.339 1.00 95.50 100 LYS A CA 1
ATOM 800 C C . LYS A 1 100 ? -14.723 4.841 -4.299 1.00 95.50 100 LYS A C 1
ATOM 802 O O . LYS A 1 100 ? -13.557 4.650 -3.977 1.00 95.50 100 LYS A O 1
ATOM 807 N N . TYR A 1 101 ? -15.078 5.299 -5.489 1.00 95.56 101 TYR A N 1
ATOM 808 C CA . TYR A 1 101 ? -14.104 5.577 -6.541 1.00 95.56 101 TYR A CA 1
ATOM 809 C C . TYR A 1 101 ? -13.639 7.030 -6.504 1.00 95.56 101 TYR A C 1
ATOM 811 O O . TYR A 1 101 ? -14.448 7.926 -6.238 1.00 95.56 101 TYR A O 1
ATOM 819 N N . GLY A 1 102 ? -12.355 7.255 -6.793 1.00 95.06 102 GLY A N 1
ATOM 820 C CA . GLY A 1 102 ? -11.789 8.596 -6.973 1.00 95.06 102 GLY A CA 1
ATOM 821 C C . GLY A 1 102 ? -12.043 9.540 -5.795 1.00 95.06 102 GLY A C 1
ATOM 822 O O . GLY A 1 102 ? -12.484 10.676 -5.977 1.00 95.06 102 GLY A O 1
ATOM 823 N N . TRP A 1 103 ? -11.849 9.061 -4.568 1.00 96.62 103 TRP A N 1
ATOM 824 C CA . TRP A 1 103 ? -11.982 9.887 -3.374 1.00 96.62 103 TRP A CA 1
ATOM 825 C C . TRP A 1 103 ? -10.877 10.940 -3.302 1.00 96.62 103 TRP A C 1
ATOM 827 O O . TRP A 1 103 ? -9.696 10.614 -3.391 1.00 96.62 103 TRP A O 1
ATOM 837 N N . ASN A 1 104 ? -11.292 12.193 -3.112 1.00 96.81 104 ASN A N 1
ATOM 838 C CA . ASN A 1 104 ? -10.416 13.348 -2.956 1.00 96.81 104 ASN A CA 1
ATOM 839 C C . ASN A 1 104 ? -10.079 13.616 -1.481 1.00 96.81 104 ASN A C 1
ATOM 841 O O . ASN A 1 104 ? -10.558 12.918 -0.583 1.00 96.81 104 ASN A O 1
ATOM 845 N N . ASP A 1 105 ? -9.266 14.645 -1.228 1.00 97.12 105 ASP A N 1
ATOM 846 C CA . ASP A 1 105 ? -8.781 14.979 0.116 1.00 97.12 105 ASP A CA 1
ATOM 847 C C . ASP A 1 105 ? -9.914 15.142 1.135 1.00 97.12 105 ASP A C 1
ATOM 849 O O . ASP A 1 105 ? -9.869 14.544 2.205 1.00 97.12 105 ASP A O 1
ATOM 853 N N . GLU A 1 106 ? -10.970 15.884 0.799 1.00 96.81 106 GLU A N 1
ATOM 854 C CA . GLU A 1 106 ? -12.094 16.136 1.709 1.00 96.81 106 GLU A CA 1
ATOM 855 C C . GLU A 1 106 ? -12.795 14.841 2.146 1.00 96.81 106 GLU A C 1
ATOM 857 O O . GLU A 1 106 ? -13.055 14.633 3.338 1.00 96.81 106 GLU A O 1
ATOM 862 N N . LYS A 1 107 ? -13.072 13.944 1.193 1.00 96.56 107 LYS A N 1
ATOM 863 C CA . LYS A 1 107 ? -13.745 12.668 1.468 1.00 96.56 107 LYS A CA 1
ATOM 864 C C . LYS A 1 107 ? -12.869 11.749 2.310 1.00 96.56 107 LYS A C 1
ATOM 866 O O . LYS A 1 107 ? -13.357 11.183 3.287 1.00 96.56 107 LYS A O 1
ATOM 871 N N . ILE A 1 108 ? -11.582 11.637 1.971 1.00 95.69 108 ILE A N 1
ATOM 872 C CA . ILE A 1 108 ? -10.634 10.804 2.723 1.00 95.69 108 ILE A CA 1
ATOM 873 C C . ILE A 1 108 ? -10.478 11.346 4.144 1.00 95.69 108 ILE A C 1
ATOM 875 O O . ILE A 1 108 ? -10.594 10.584 5.099 1.00 95.69 108 ILE A O 1
ATOM 879 N N . MET A 1 109 ? -10.273 12.655 4.301 1.00 95.25 109 MET A N 1
ATOM 880 C CA . MET A 1 109 ? -10.086 13.284 5.609 1.00 95.25 109 MET A CA 1
ATOM 881 C C . MET A 1 109 ? -11.320 13.132 6.500 1.00 95.25 109 MET A C 1
ATOM 883 O O . MET A 1 109 ? -11.189 12.797 7.676 1.00 95.25 109 MET A O 1
ATOM 887 N N . THR A 1 110 ? -12.519 13.306 5.939 1.00 94.62 110 THR A N 1
ATOM 888 C CA . THR A 1 110 ? -13.784 13.081 6.657 1.00 94.62 110 THR A CA 1
ATOM 889 C C . THR A 1 110 ? -13.916 11.631 7.108 1.00 94.62 110 THR A C 1
ATOM 891 O O . THR A 1 110 ? -14.320 11.368 8.239 1.00 94.62 110 THR A O 1
ATOM 894 N N . TYR A 1 111 ? -13.532 10.693 6.244 1.00 92.62 111 TYR A N 1
ATOM 895 C CA . TYR A 1 111 ? -13.575 9.268 6.533 1.00 92.62 111 TYR A CA 1
ATOM 896 C C . TYR A 1 111 ? -12.600 8.849 7.643 1.00 92.62 111 TYR A C 1
ATOM 898 O O . TYR A 1 111 ? -12.961 8.054 8.507 1.00 92.62 111 TYR A O 1
ATOM 906 N N . ILE A 1 112 ? -11.375 9.385 7.648 1.00 92.75 112 ILE A N 1
ATOM 907 C CA . ILE A 1 112 ? -10.344 8.994 8.623 1.00 92.75 112 ILE A CA 1
ATOM 908 C C . ILE A 1 112 ? -10.410 9.770 9.945 1.00 92.75 112 ILE A C 1
ATOM 910 O O . ILE A 1 112 ? -9.822 9.337 10.935 1.00 92.75 112 ILE A O 1
ATOM 914 N N . LYS A 1 113 ? -11.125 10.900 9.992 1.00 91.94 113 LYS A N 1
ATOM 915 C CA . LYS A 1 113 ? -11.227 11.756 11.184 1.00 91.94 113 LYS A CA 1
ATOM 916 C C . LYS A 1 113 ? -11.628 11.005 12.469 1.00 91.94 113 LYS A C 1
ATOM 918 O O . LYS A 1 113 ? -10.943 11.198 13.470 1.00 91.94 113 LYS A O 1
ATOM 923 N N . PRO A 1 114 ? -12.632 10.102 12.476 1.00 88.81 114 PRO A N 1
ATOM 924 C CA . PRO A 1 114 ? -12.996 9.356 13.687 1.00 88.81 114 PRO A CA 1
ATOM 925 C C . PRO A 1 114 ? -11.859 8.492 14.251 1.00 88.81 114 PRO A C 1
ATOM 927 O O . PRO A 1 114 ? -11.786 8.284 15.462 1.00 88.81 114 PRO A O 1
ATOM 930 N N . PHE A 1 115 ? -10.972 7.999 13.380 1.00 87.19 115 PHE A N 1
ATOM 931 C CA . PHE A 1 115 ? -9.806 7.198 13.759 1.00 87.19 115 PHE A CA 1
ATOM 932 C C . PHE A 1 115 ? -8.683 8.073 14.334 1.00 87.19 115 PHE A C 1
ATOM 934 O O . PHE A 1 115 ? -7.998 7.654 15.261 1.00 87.19 115 PHE A O 1
ATOM 941 N N . LEU A 1 116 ? -8.519 9.300 13.824 1.00 85.88 116 LEU A N 1
ATOM 942 C CA . LEU A 1 116 ? -7.561 10.277 14.358 1.00 85.88 116 LEU A CA 1
ATOM 943 C C . LEU A 1 116 ? -7.970 10.800 15.737 1.00 85.88 116 LEU A C 1
ATOM 945 O O . LEU A 1 116 ? -7.119 10.956 16.608 1.00 85.88 116 LEU A O 1
ATOM 949 N N . ASP A 1 117 ? -9.266 11.037 15.940 1.00 83.38 117 ASP A N 1
ATOM 950 C CA . ASP A 1 117 ? -9.811 11.574 17.192 1.00 83.38 117 ASP A CA 1
ATOM 951 C C . ASP A 1 117 ? -9.865 10.517 18.321 1.00 83.38 117 ASP A C 1
ATOM 953 O O . ASP A 1 117 ? -10.300 10.817 19.433 1.00 83.38 117 ASP A O 1
ATOM 957 N N . GLY A 1 118 ? -9.436 9.275 18.054 1.00 69.00 118 GLY A N 1
ATOM 958 C CA . GLY A 1 118 ? -9.356 8.205 19.052 1.00 69.00 118 GLY A CA 1
ATOM 959 C C . GLY A 1 118 ? -10.715 7.750 19.590 1.00 69.00 118 GLY A C 1
ATOM 960 O O . GLY A 1 118 ? -10.810 7.317 20.739 1.00 69.00 118 GLY A O 1
ATOM 961 N N . GLN A 1 119 ? -11.790 7.866 18.800 1.00 61.59 119 GLN A N 1
ATOM 962 C CA . GLN A 1 119 ? -13.115 7.451 19.258 1.00 61.59 119 GLN A CA 1
ATOM 963 C C . GLN A 1 119 ? -13.201 5.922 19.416 1.00 61.59 119 GLN A C 1
ATOM 965 O O . GLN A 1 119 ? -12.812 5.168 18.527 1.00 61.59 119 GLN A O 1
ATOM 970 N N . VAL A 1 120 ? -13.760 5.477 20.553 1.00 52.41 120 VAL A N 1
ATOM 971 C CA . VAL A 1 120 ? -13.774 4.089 21.084 1.00 52.41 120 VAL A CA 1
ATOM 972 C C . VAL A 1 120 ? -14.430 3.047 20.151 1.00 52.41 120 VAL A C 1
ATOM 974 O O . VAL A 1 120 ? -14.301 1.850 20.380 1.00 52.41 120 VAL A O 1
ATOM 977 N N . LYS A 1 121 ? -15.123 3.481 19.091 1.00 58.09 121 LYS A N 1
ATOM 978 C CA . LYS A 1 121 ? -15.616 2.644 17.981 1.00 58.09 121 LYS A CA 1
ATOM 979 C C . LYS A 1 121 ? -15.453 3.399 16.663 1.00 58.09 121 LYS A C 1
ATOM 981 O O . LYS A 1 121 ? -16.430 3.838 16.060 1.00 58.09 121 LYS A O 1
ATOM 986 N N . SER A 1 122 ? -14.208 3.651 16.277 1.00 65.06 122 SER A N 1
ATOM 987 C CA . SER A 1 122 ? -13.895 4.377 15.040 1.00 65.06 122 SER A CA 1
ATOM 988 C C . SER A 1 122 ? -14.196 3.543 13.790 1.00 65.06 122 SER A C 1
ATOM 990 O O . SER A 1 122 ? -14.536 4.100 12.746 1.00 65.06 122 SER A O 1
ATOM 992 N N . THR A 1 123 ? -14.154 2.214 13.904 1.00 73.31 123 THR A N 1
ATOM 993 C CA . THR A 1 123 ? -14.542 1.296 12.832 1.00 73.31 123 THR A CA 1
ATOM 994 C C . THR A 1 123 ? -16.068 1.278 12.669 1.00 73.31 123 THR A C 1
ATOM 996 O O . THR A 1 123 ? -16.782 1.030 13.647 1.00 73.31 123 THR A O 1
ATOM 999 N N . PRO A 1 124 ? -16.601 1.522 11.453 1.00 78.56 124 PRO A N 1
ATOM 1000 C CA . PRO A 1 124 ? -18.022 1.351 11.172 1.00 78.56 124 PRO A CA 1
ATOM 1001 C C . PRO A 1 124 ? -18.514 -0.024 11.630 1.00 78.56 124 PRO A C 1
ATOM 1003 O O . PRO A 1 124 ? -17.825 -1.027 11.452 1.00 78.56 124 PRO A O 1
ATOM 1006 N N . GLN A 1 125 ? -19.710 -0.077 12.218 1.00 81.19 125 GLN A N 1
ATOM 1007 C CA . GLN A 1 125 ? -20.238 -1.314 12.789 1.00 81.19 125 GLN A CA 1
ATOM 1008 C C . GLN A 1 125 ? -20.288 -2.434 11.740 1.00 81.19 125 GLN A C 1
ATOM 1010 O O . GLN A 1 125 ? -20.892 -2.277 10.679 1.00 81.19 125 GLN A O 1
ATOM 1015 N N . GLY A 1 126 ? -19.648 -3.561 12.060 1.00 83.69 126 GLY A N 1
ATOM 1016 C CA . GLY A 1 126 ? -19.567 -4.729 11.189 1.00 83.69 126 GLY A CA 1
ATOM 1017 C C . GLY A 1 126 ? -18.644 -4.557 9.981 1.00 83.69 126 GLY A C 1
ATOM 1018 O O . GLY A 1 126 ? -18.741 -5.360 9.063 1.00 83.69 126 GLY A O 1
ATOM 1019 N N . LEU A 1 127 ? -17.789 -3.528 9.911 1.00 88.94 127 LEU A N 1
ATOM 1020 C CA . LEU A 1 127 ? -16.750 -3.448 8.879 1.00 88.94 127 LEU A CA 1
ATOM 1021 C C . LEU A 1 127 ? -15.643 -4.459 9.192 1.00 88.94 127 LEU A C 1
ATOM 1023 O O . LEU A 1 127 ? -14.988 -4.354 10.223 1.00 88.94 127 LEU A O 1
ATOM 1027 N N . ASN A 1 128 ? -15.411 -5.393 8.273 1.00 89.56 128 ASN A N 1
ATOM 1028 C CA . ASN A 1 128 ? -14.444 -6.476 8.452 1.00 89.56 128 ASN A CA 1
ATOM 1029 C C . ASN A 1 128 ? -13.173 -6.249 7.620 1.00 89.56 128 ASN A C 1
ATOM 1031 O O . ASN A 1 128 ? -12.057 -6.456 8.086 1.00 89.56 128 ASN A O 1
ATOM 1035 N N . LEU A 1 129 ? -13.321 -5.748 6.393 1.00 92.12 129 LEU A N 1
ATOM 1036 C CA . LEU A 1 129 ? -12.196 -5.496 5.500 1.00 92.12 129 LEU A CA 1
ATOM 1037 C C . LEU A 1 129 ? -12.323 -4.118 4.859 1.00 92.12 129 LEU A C 1
ATOM 1039 O O . LEU A 1 129 ? -13.351 -3.760 4.288 1.00 92.12 129 LEU A O 1
ATOM 1043 N N . ARG A 1 130 ? -11.233 -3.361 4.912 1.00 94.44 130 ARG A N 1
ATOM 1044 C CA . ARG A 1 130 ? -11.049 -2.095 4.211 1.00 94.44 130 ARG A CA 1
ATOM 1045 C C . ARG A 1 130 ? -9.823 -2.175 3.325 1.00 94.44 130 ARG A C 1
ATOM 1047 O O . ARG A 1 130 ? -8.754 -2.576 3.775 1.00 94.44 130 ARG A O 1
ATOM 1054 N N . VAL A 1 131 ? -9.952 -1.701 2.096 1.00 96.44 131 VAL A N 1
ATOM 1055 C CA . VAL A 1 131 ? -8.868 -1.669 1.119 1.00 96.44 131 VAL A CA 1
ATOM 1056 C C . VAL A 1 131 ? -8.779 -0.279 0.515 1.00 96.44 131 VAL A C 1
ATOM 1058 O O . VAL A 1 131 ? -9.777 0.243 0.027 1.00 96.44 131 VAL A O 1
ATOM 1061 N N . LEU A 1 132 ? -7.585 0.305 0.530 1.00 97.75 132 LEU A N 1
ATOM 1062 C CA . LEU A 1 132 ? -7.276 1.557 -0.148 1.00 97.75 132 LEU A CA 1
ATOM 1063 C C . LEU A 1 132 ? -6.372 1.262 -1.342 1.00 97.75 132 LEU A C 1
ATOM 1065 O O . LEU A 1 132 ? -5.274 0.736 -1.167 1.00 97.75 132 LEU A O 1
ATOM 1069 N N . PHE A 1 133 ? -6.822 1.618 -2.539 1.00 97.75 133 PHE A N 1
ATOM 1070 C CA . PHE A 1 133 ? -6.046 1.522 -3.770 1.00 97.75 133 PHE A CA 1
ATOM 1071 C C . PHE A 1 133 ? -5.502 2.902 -4.128 1.00 97.75 133 PHE A C 1
ATOM 1073 O O . PHE A 1 133 ? -6.257 3.819 -4.461 1.00 97.75 133 PHE A O 1
ATOM 1080 N N . CYS A 1 134 ? -4.183 3.041 -4.057 1.00 97.88 134 CYS A N 1
ATOM 1081 C CA . CYS A 1 134 ? -3.457 4.244 -4.441 1.00 97.88 134 CYS A CA 1
ATOM 1082 C C . CYS A 1 134 ? -2.614 3.959 -5.684 1.00 97.88 134 CYS A C 1
ATOM 1084 O O . CYS A 1 134 ? -2.159 2.834 -5.899 1.00 97.88 134 CYS A O 1
ATOM 1086 N N . ASN A 1 135 ? -2.364 4.992 -6.483 1.00 97.12 135 ASN A N 1
ATOM 1087 C CA . ASN A 1 135 ? -1.640 4.854 -7.740 1.00 97.12 135 ASN A CA 1
ATOM 1088 C C . ASN A 1 135 ? -0.272 5.536 -7.681 1.00 97.12 135 ASN A C 1
ATOM 1090 O O . ASN A 1 135 ? -0.100 6.575 -7.045 1.00 97.12 135 ASN A O 1
ATOM 1094 N N . LEU A 1 136 ? 0.681 4.969 -8.416 1.00 96.12 136 LEU A N 1
ATOM 1095 C CA . LEU A 1 136 ? 1.995 5.530 -8.693 1.00 96.12 136 LEU A CA 1
ATOM 1096 C C . LEU A 1 136 ? 2.082 5.947 -10.156 1.00 96.12 136 LEU A C 1
ATOM 1098 O O . LEU A 1 136 ? 1.933 5.136 -11.079 1.00 96.12 136 LEU A O 1
ATOM 1102 N N . ARG A 1 137 ? 2.412 7.217 -10.371 1.00 93.81 137 ARG A N 1
ATOM 1103 C CA . ARG A 1 137 ? 2.675 7.778 -11.699 1.00 93.81 137 ARG A CA 1
ATOM 1104 C C . ARG A 1 137 ? 4.121 8.222 -11.790 1.00 93.81 137 ARG A C 1
ATOM 1106 O O . ARG A 1 137 ? 4.715 8.640 -10.806 1.00 93.81 137 ARG A O 1
ATOM 1113 N N . ARG A 1 138 ? 4.715 8.126 -12.977 1.00 91.31 138 ARG A N 1
ATOM 1114 C CA . ARG A 1 138 ? 6.071 8.642 -13.201 1.00 91.31 138 ARG A CA 1
ATOM 1115 C C . ARG A 1 138 ? 6.058 10.154 -13.048 1.00 91.31 138 ARG A C 1
ATOM 1117 O O . ARG A 1 138 ? 5.272 10.815 -13.718 1.00 91.31 138 ARG A O 1
ATOM 1124 N N . HIS A 1 139 ? 6.959 10.676 -12.230 1.00 92.31 139 HIS A N 1
ATOM 1125 C CA . HIS A 1 139 ? 7.075 12.111 -12.022 1.00 92.31 139 HIS A CA 1
ATOM 1126 C C . HIS A 1 139 ? 8.540 12.477 -11.742 1.00 92.31 139 HIS A C 1
ATOM 1128 O O . HIS A 1 139 ? 9.210 11.746 -10.997 1.00 92.31 139 HIS A O 1
ATOM 1134 N N . PRO A 1 140 ? 9.071 13.552 -12.356 1.00 90.62 140 PRO A N 1
ATOM 1135 C CA . PRO A 1 140 ? 10.417 14.037 -12.060 1.00 90.62 140 PRO A CA 1
ATOM 1136 C C . PRO A 1 140 ? 10.533 14.499 -10.601 1.00 90.62 140 PRO A C 1
ATOM 1138 O O . PRO A 1 140 ? 9.529 14.696 -9.922 1.00 90.62 140 PRO A O 1
ATOM 1141 N N . ASP A 1 141 ? 11.765 14.635 -10.114 1.00 90.12 141 ASP A N 1
ATOM 1142 C CA . ASP A 1 141 ? 12.093 15.225 -8.801 1.00 90.12 141 ASP A CA 1
ATOM 1143 C C . ASP A 1 141 ? 11.541 14.484 -7.566 1.00 90.12 141 ASP A C 1
ATOM 1145 O O . ASP A 1 141 ? 11.699 14.907 -6.421 1.00 90.12 141 ASP A O 1
ATOM 1149 N N . THR A 1 142 ? 10.962 13.309 -7.787 1.00 93.00 142 THR A N 1
ATOM 1150 C CA . THR A 1 142 ? 10.539 12.380 -6.740 1.00 93.00 142 THR A CA 1
ATOM 1151 C C . THR A 1 142 ? 11.709 11.543 -6.237 1.00 93.00 142 THR A C 1
ATOM 1153 O O . THR A 1 142 ? 12.690 11.303 -6.948 1.00 93.00 142 THR A O 1
ATOM 1156 N N . SER A 1 143 ? 11.601 11.045 -5.007 1.00 92.44 143 SER A N 1
ATOM 1157 C CA . SER A 1 143 ? 12.642 10.239 -4.364 1.00 92.44 143 SER A CA 1
ATOM 1158 C C . SER A 1 143 ? 12.915 8.939 -5.128 1.00 92.44 143 SER A C 1
ATOM 1160 O O . SER A 1 143 ? 14.075 8.576 -5.330 1.00 92.44 143 SER A O 1
ATOM 1162 N N . PHE A 1 144 ? 11.865 8.277 -5.631 1.00 91.12 144 PHE A N 1
ATOM 1163 C CA . PHE A 1 144 ? 11.968 6.968 -6.295 1.00 91.12 144 PHE A CA 1
ATOM 1164 C C . PHE A 1 144 ? 11.551 6.962 -7.776 1.00 91.12 144 PHE A C 1
ATOM 1166 O O . PHE A 1 144 ? 11.466 5.900 -8.397 1.00 91.12 144 PHE A O 1
ATOM 1173 N N . GLY A 1 145 ? 11.335 8.138 -8.375 1.00 90.75 145 GLY A N 1
ATOM 1174 C CA . GLY A 1 145 ? 10.886 8.283 -9.765 1.00 90.75 145 GLY A CA 1
ATOM 1175 C C . GLY A 1 145 ? 9.368 8.169 -9.956 1.00 90.75 145 GLY A C 1
ATOM 1176 O O . GLY A 1 145 ? 8.905 8.113 -11.103 1.00 90.75 145 GLY A O 1
ATOM 1177 N N . TYR A 1 146 ? 8.608 8.129 -8.858 1.00 93.44 146 TYR A N 1
ATOM 1178 C CA . TYR A 1 146 ? 7.156 8.039 -8.846 1.00 93.44 146 TYR A CA 1
ATOM 1179 C C . TYR A 1 146 ? 6.528 9.030 -7.863 1.00 93.44 146 TYR A C 1
ATOM 1181 O O . TYR A 1 146 ? 7.059 9.261 -6.781 1.00 93.44 146 TYR A O 1
ATOM 1189 N N . GLN A 1 147 ? 5.381 9.577 -8.252 1.00 96.38 147 GLN A N 1
ATOM 1190 C CA . GLN A 1 147 ? 4.490 10.371 -7.418 1.00 96.38 147 GLN A CA 1
ATOM 1191 C C . GLN A 1 147 ? 3.293 9.509 -7.014 1.00 96.38 147 GLN A C 1
ATOM 1193 O O . GLN A 1 147 ? 2.689 8.835 -7.857 1.00 96.38 147 GLN A O 1
ATOM 1198 N N . LEU A 1 148 ? 2.969 9.544 -5.726 1.00 98.19 148 LEU A N 1
ATOM 1199 C CA . LEU A 1 148 ? 1.794 8.924 -5.133 1.00 98.19 148 LEU A CA 1
ATOM 1200 C C . LEU A 1 148 ? 0.543 9.745 -5.464 1.00 98.19 148 LEU A C 1
ATOM 1202 O O . LEU A 1 148 ? 0.566 10.972 -5.421 1.00 98.19 148 LEU A O 1
ATOM 1206 N N . SER A 1 149 ? -0.575 9.071 -5.730 1.00 98.06 149 SER A N 1
ATOM 1207 C CA . SER A 1 149 ? -1.858 9.713 -6.039 1.00 98.06 149 SER A CA 1
ATOM 1208 C C . SER A 1 149 ? -2.527 10.424 -4.860 1.00 98.06 149 SER A C 1
ATOM 1210 O O . SER A 1 149 ? -3.625 10.939 -5.022 1.00 98.06 149 SER A O 1
ATOM 1212 N N . LEU A 1 150 ? -1.910 10.441 -3.681 1.00 98.31 150 LEU A N 1
ATOM 1213 C CA . LEU A 1 150 ? -2.395 11.133 -2.492 1.00 98.31 150 LEU A CA 1
ATOM 1214 C C . LEU A 1 150 ? -1.593 12.410 -2.259 1.00 98.31 150 LEU A C 1
ATOM 1216 O O . LEU A 1 150 ? -0.390 12.455 -2.523 1.00 98.31 150 LEU A O 1
ATOM 1220 N N . SER A 1 151 ? -2.248 13.415 -1.687 1.00 97.94 151 SER A N 1
ATOM 1221 C CA . SER A 1 151 ? -1.584 14.603 -1.167 1.00 97.94 151 SER A CA 1
ATOM 1222 C C . SER A 1 151 ? -0.763 14.273 0.076 1.00 97.94 151 SER A C 1
ATOM 1224 O O . SER A 1 151 ? -1.023 13.299 0.797 1.00 97.94 151 SER A O 1
ATOM 1226 N N . LYS A 1 152 ? 0.247 15.099 0.361 1.00 96.81 152 LYS A N 1
ATOM 1227 C CA . LYS A 1 152 ? 1.084 14.929 1.552 1.00 96.81 152 LYS A CA 1
ATOM 1228 C C . LYS A 1 152 ? 0.266 14.983 2.855 1.00 96.81 152 LYS A C 1
ATOM 1230 O O . LYS A 1 152 ? 0.452 14.084 3.682 1.00 96.81 152 LYS A O 1
ATOM 1235 N N . PRO A 1 153 ? -0.632 15.973 3.076 1.00 95.81 153 PRO A N 1
ATOM 1236 C CA . PRO A 1 153 ? -1.452 16.013 4.287 1.00 95.81 153 PRO A CA 1
ATOM 1237 C C . PRO A 1 153 ? -2.307 14.756 4.446 1.00 95.81 153 PRO A C 1
ATOM 1239 O O . PRO A 1 153 ? -2.259 14.121 5.499 1.00 95.81 153 PRO A O 1
ATOM 1242 N N . THR A 1 154 ? -3.000 14.345 3.380 1.00 96.44 154 THR A N 1
ATOM 1243 C CA . THR A 1 154 ? -3.852 13.152 3.398 1.00 96.44 154 THR A CA 1
ATOM 1244 C C . THR A 1 154 ? -3.039 11.892 3.661 1.00 96.44 154 THR A C 1
ATOM 1246 O O . THR A 1 154 ? -3.444 11.075 4.481 1.00 96.44 154 THR A O 1
ATOM 1249 N N . THR A 1 155 ? -1.855 11.752 3.057 1.00 96.81 155 THR A N 1
ATOM 1250 C CA . THR A 1 155 ? -0.968 10.604 3.309 1.00 96.81 155 THR A CA 1
ATOM 1251 C C . THR A 1 155 ? -0.556 10.531 4.777 1.00 96.81 155 THR A C 1
ATOM 1253 O O . THR A 1 155 ? -0.709 9.488 5.410 1.00 96.81 155 THR A O 1
ATOM 1256 N N . LYS A 1 156 ? -0.086 11.642 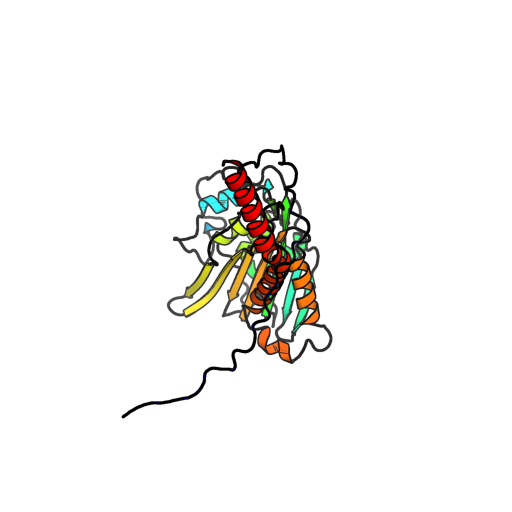5.357 1.00 94.56 156 LYS A N 1
ATOM 1257 C CA . LYS A 1 156 ? 0.326 11.690 6.767 1.00 94.56 156 LYS A CA 1
ATOM 1258 C C . LYS A 1 156 ? -0.836 11.344 7.702 1.00 94.56 156 LYS A C 1
ATOM 1260 O O . LYS A 1 156 ? -0.666 10.549 8.629 1.00 94.56 156 LYS A O 1
ATOM 1265 N N . SER A 1 157 ? -2.011 11.916 7.454 1.00 93.75 157 SER A N 1
ATOM 1266 C CA . SER A 1 157 ? -3.209 11.657 8.251 1.00 93.75 157 SER A CA 1
ATOM 1267 C C . SER A 1 157 ? -3.697 10.219 8.109 1.00 93.75 157 SER A C 1
ATOM 1269 O O . SER A 1 157 ? -4.049 9.614 9.113 1.00 93.75 157 SER A O 1
ATOM 1271 N N . LEU A 1 158 ? -3.653 9.633 6.913 1.00 94.94 158 LEU A N 1
ATOM 1272 C CA . LEU A 1 158 ? -4.045 8.246 6.658 1.00 94.94 158 LEU A CA 1
ATOM 1273 C C . LEU A 1 158 ? -3.110 7.253 7.355 1.00 94.94 158 LEU A C 1
ATOM 1275 O O . LEU A 1 158 ? -3.585 6.349 8.043 1.00 94.94 158 LEU A O 1
ATOM 1279 N N . LEU A 1 159 ? -1.791 7.443 7.230 1.00 93.88 159 LEU A N 1
ATOM 1280 C CA . LEU A 1 159 ? -0.799 6.602 7.910 1.00 93.88 159 LEU A CA 1
ATOM 1281 C C . LEU A 1 159 ? -0.966 6.663 9.433 1.00 93.88 159 LEU A C 1
ATOM 1283 O O . LEU A 1 159 ? -0.860 5.642 10.108 1.00 93.88 159 LEU A O 1
ATOM 1287 N N . THR A 1 160 ? -1.285 7.845 9.964 1.00 91.25 160 THR A N 1
ATOM 1288 C CA . THR A 1 160 ? -1.550 8.039 11.396 1.00 91.25 160 THR A CA 1
ATOM 1289 C C . THR A 1 160 ? -2.863 7.370 11.815 1.00 91.25 160 THR A C 1
ATOM 1291 O O . THR A 1 160 ? -2.870 6.572 12.747 1.00 91.25 160 THR A O 1
ATOM 1294 N N . ALA A 1 161 ? -3.956 7.634 11.093 1.00 91.12 161 ALA A N 1
ATOM 1295 C CA . ALA A 1 161 ? -5.297 7.123 11.377 1.00 91.12 161 ALA A CA 1
ATOM 1296 C C . ALA A 1 161 ? -5.355 5.593 11.408 1.00 91.12 161 ALA A C 1
ATOM 1298 O O . ALA A 1 161 ? -6.013 5.006 12.262 1.00 91.12 161 ALA A O 1
ATOM 1299 N N . PHE A 1 162 ? -4.653 4.938 10.483 1.00 91.12 162 PHE A N 1
ATOM 1300 C CA . PHE A 1 162 ? -4.627 3.478 10.399 1.00 91.12 162 PHE A CA 1
ATOM 1301 C C . PHE A 1 162 ? -3.427 2.845 11.093 1.00 91.12 162 PHE A C 1
ATOM 1303 O O . PHE A 1 162 ? -3.251 1.631 10.972 1.00 91.12 162 PHE A O 1
ATOM 1310 N N . ARG A 1 163 ? -2.648 3.639 11.844 1.00 90.12 163 ARG A N 1
ATOM 1311 C CA . ARG A 1 163 ? -1.483 3.188 12.618 1.00 90.12 163 ARG A CA 1
ATOM 1312 C C . ARG A 1 163 ? -0.498 2.387 11.762 1.00 90.12 163 ARG A C 1
ATOM 1314 O O . ARG A 1 163 ? 0.005 1.359 12.193 1.00 90.12 163 ARG A O 1
ATOM 1321 N N . VAL A 1 164 ? -0.259 2.846 10.536 1.00 91.12 164 VAL A N 1
ATOM 1322 C CA . VAL A 1 164 ? 0.637 2.185 9.583 1.00 91.12 164 VAL A CA 1
ATOM 1323 C C . VAL A 1 164 ? 2.079 2.368 10.040 1.00 91.12 164 VAL A C 1
ATOM 1325 O O . VAL A 1 164 ? 2.526 3.506 10.242 1.00 91.12 164 VAL A O 1
ATOM 1328 N N . PHE A 1 165 ? 2.818 1.263 10.169 1.00 90.12 165 PHE A N 1
ATOM 1329 C CA . PHE A 1 165 ? 4.214 1.334 10.582 1.00 90.12 165 PHE A CA 1
ATOM 1330 C C . PHE A 1 165 ? 5.064 2.161 9.589 1.00 90.12 165 PHE A C 1
ATOM 1332 O O . PHE A 1 165 ? 4.859 2.087 8.370 1.00 90.12 165 PHE A O 1
ATOM 1339 N N . PRO A 1 166 ? 6.045 2.941 10.079 1.00 90.75 166 PRO A N 1
ATOM 1340 C CA . PRO A 1 166 ? 6.814 3.880 9.253 1.00 90.75 166 PRO A CA 1
ATOM 1341 C C . PRO A 1 166 ? 7.564 3.247 8.085 1.00 90.75 166 PRO A C 1
ATOM 1343 O O . PRO A 1 166 ? 7.630 3.830 7.004 1.00 90.75 166 PRO A O 1
ATOM 1346 N N . HIS A 1 167 ? 8.092 2.040 8.277 1.00 89.38 167 HIS A N 1
ATOM 1347 C CA . HIS A 1 167 ? 8.812 1.295 7.248 1.00 89.38 167 HIS A CA 1
ATOM 1348 C C . HIS A 1 167 ? 8.001 1.028 5.957 1.00 89.38 167 HIS A C 1
ATOM 1350 O O . HIS A 1 167 ? 8.600 0.735 4.928 1.00 89.38 167 HIS A O 1
ATOM 1356 N N . PHE A 1 168 ? 6.667 1.170 5.941 1.00 93.12 168 PHE A N 1
ATOM 1357 C CA . PHE A 1 168 ? 5.890 1.045 4.698 1.00 93.12 168 PHE A CA 1
ATOM 1358 C C . PHE A 1 168 ? 5.973 2.290 3.799 1.00 93.12 168 PHE A C 1
ATOM 1360 O O . PHE A 1 168 ? 5.791 2.182 2.586 1.00 93.12 168 PHE A O 1
ATOM 1367 N N . LEU A 1 169 ? 6.261 3.473 4.353 1.00 94.62 169 LEU A N 1
ATOM 1368 C CA . LEU A 1 169 ? 6.237 4.733 3.603 1.00 94.62 169 LEU A CA 1
ATOM 1369 C C . LEU A 1 169 ? 7.139 4.720 2.350 1.00 94.62 169 LEU A C 1
ATOM 1371 O O . LEU A 1 169 ? 6.660 5.123 1.290 1.00 94.62 169 LEU A O 1
ATOM 1375 N N . PRO A 1 170 ? 8.400 4.249 2.393 1.00 93.25 170 PRO A N 1
ATOM 1376 C CA . PRO A 1 170 ? 9.221 4.169 1.186 1.00 93.25 170 PRO A CA 1
ATOM 1377 C C . PRO A 1 170 ? 8.593 3.292 0.091 1.00 93.25 170 PRO A C 1
ATOM 1379 O O . PRO A 1 170 ? 8.556 3.685 -1.078 1.00 93.25 170 PRO A O 1
ATOM 1382 N N . PHE A 1 171 ? 8.004 2.151 0.464 1.00 94.00 171 PHE A N 1
ATOM 1383 C CA . PHE A 1 171 ? 7.302 1.263 -0.466 1.00 94.00 171 PHE A CA 1
ATOM 1384 C C . PHE A 1 171 ? 6.032 1.901 -1.030 1.00 94.00 171 PHE A C 1
ATOM 1386 O O . PHE A 1 171 ? 5.734 1.724 -2.214 1.00 94.00 171 PHE A O 1
ATOM 1393 N N . MET A 1 172 ? 5.318 2.678 -0.213 1.00 95.81 172 MET A N 1
ATOM 1394 C CA . MET A 1 172 ? 4.176 3.491 -0.632 1.00 95.81 172 MET A CA 1
ATOM 1395 C C . MET A 1 172 ? 4.579 4.551 -1.669 1.00 95.81 172 MET A C 1
ATOM 1397 O O . MET A 1 172 ? 3.782 4.903 -2.529 1.00 95.81 172 MET A O 1
ATOM 1401 N N . LEU A 1 173 ? 5.822 5.036 -1.631 1.00 95.75 173 LEU A N 1
ATOM 1402 C CA . LEU A 1 173 ? 6.372 6.002 -2.592 1.00 95.75 173 LEU A CA 1
ATOM 1403 C C . LEU A 1 173 ? 7.075 5.341 -3.790 1.00 95.75 173 LEU A C 1
ATOM 1405 O O . LEU A 1 173 ? 7.655 6.020 -4.639 1.00 95.75 173 LEU A O 1
ATOM 1409 N N . GLY A 1 174 ? 7.019 4.013 -3.885 1.00 92.19 174 GLY A N 1
ATOM 1410 C CA . GLY A 1 174 ? 7.562 3.265 -5.010 1.00 92.19 174 GLY A CA 1
ATOM 1411 C C . GLY A 1 174 ? 9.056 2.958 -4.922 1.00 92.19 174 GLY A C 1
ATOM 1412 O O . GLY A 1 174 ? 9.670 2.669 -5.958 1.00 92.19 174 GLY A O 1
ATOM 1413 N N . GLU A 1 175 ? 9.650 2.975 -3.722 1.00 91.06 175 GLU A N 1
ATOM 1414 C CA . GLU A 1 175 ? 10.949 2.335 -3.510 1.00 91.06 175 GLU A CA 1
ATOM 1415 C C . GLU A 1 175 ? 10.842 0.872 -3.954 1.00 91.06 175 GLU A C 1
ATOM 1417 O O . GLU A 1 175 ? 9.947 0.164 -3.497 1.00 91.06 175 GLU A O 1
ATOM 1422 N N . PRO A 1 176 ? 11.685 0.386 -4.877 1.00 85.56 176 PRO A N 1
ATOM 1423 C CA . PRO A 1 176 ? 11.655 -1.020 -5.232 1.00 85.56 176 PRO A CA 1
ATOM 1424 C C . PRO A 1 176 ? 12.239 -1.859 -4.105 1.00 85.56 176 PRO A C 1
ATOM 1426 O O . PRO A 1 176 ? 13.423 -1.757 -3.793 1.00 85.56 176 PRO A O 1
ATOM 1429 N N . ASP A 1 177 ? 11.434 -2.777 -3.613 1.00 80.31 177 ASP A N 1
ATOM 1430 C CA . ASP A 1 177 ? 11.893 -3.851 -2.768 1.00 80.31 177 ASP A CA 1
ATOM 1431 C C . ASP A 1 177 ? 12.087 -5.119 -3.605 1.00 80.31 177 ASP A C 1
ATOM 1433 O O . ASP A 1 177 ? 11.266 -5.479 -4.452 1.00 80.31 177 ASP A O 1
ATOM 1437 N N . TYR A 1 178 ? 13.222 -5.775 -3.400 1.00 64.81 178 TYR A N 1
ATOM 1438 C CA . TYR A 1 178 ? 13.510 -7.100 -3.951 1.00 64.81 178 TYR A CA 1
ATOM 1439 C C . TYR A 1 178 ? 13.726 -8.128 -2.828 1.00 64.81 178 TYR A C 1
ATOM 1441 O O . TYR A 1 178 ? 14.171 -9.243 -3.102 1.00 64.81 178 TYR A O 1
ATOM 1449 N N . TRP A 1 179 ? 13.462 -7.740 -1.578 1.00 64.88 179 TRP A N 1
ATOM 1450 C CA . TRP A 1 179 ? 13.627 -8.555 -0.384 1.00 64.88 179 TRP A CA 1
ATOM 1451 C C . TRP A 1 179 ? 12.355 -9.346 -0.045 1.00 64.88 179 TRP A C 1
ATOM 1453 O O . TRP A 1 179 ? 11.381 -9.390 -0.800 1.00 64.88 179 TRP A O 1
ATOM 1463 N N . ALA A 1 180 ? 12.424 -10.080 1.067 1.00 70.75 180 ALA A N 1
ATOM 1464 C CA . ALA A 1 180 ? 11.371 -10.963 1.542 1.00 70.75 180 ALA A CA 1
ATOM 1465 C C . ALA A 1 180 ? 10.188 -10.177 2.143 1.00 70.75 180 ALA A C 1
ATOM 1467 O O . ALA A 1 180 ? 10.400 -9.107 2.714 1.00 70.75 180 ALA A O 1
ATOM 1468 N N . PRO A 1 181 ? 8.958 -10.726 2.082 1.00 83.94 181 PRO A N 1
ATOM 1469 C CA . PRO A 1 181 ? 7.815 -10.166 2.794 1.00 83.94 181 PRO A CA 1
ATOM 1470 C C . PRO A 1 181 ? 8.134 -10.005 4.284 1.00 83.94 181 PRO A C 1
ATOM 1472 O O . PRO A 1 181 ? 8.744 -10.881 4.903 1.00 83.94 181 PRO A O 1
ATOM 1475 N N . LEU A 1 182 ? 7.684 -8.899 4.862 1.00 88.19 182 LEU A N 1
ATOM 1476 C CA . LEU A 1 182 ? 7.862 -8.580 6.271 1.00 88.19 182 LEU A CA 1
ATOM 1477 C C . LEU A 1 182 ? 6.548 -8.819 7.013 1.00 88.19 182 LEU A C 1
ATOM 1479 O O . LEU A 1 182 ? 5.483 -8.430 6.539 1.00 88.19 182 LEU A O 1
ATOM 1483 N N . PHE A 1 183 ? 6.634 -9.448 8.182 1.00 90.12 183 PHE A N 1
ATOM 1484 C CA . PHE A 1 183 ? 5.509 -9.731 9.067 1.00 90.12 183 PHE A CA 1
ATOM 1485 C C . PHE A 1 183 ? 5.900 -9.385 10.503 1.00 90.12 183 PHE A C 1
ATOM 1487 O O . PHE A 1 183 ? 6.909 -9.879 11.010 1.00 90.12 183 PHE A O 1
ATOM 1494 N N . ILE A 1 184 ? 5.100 -8.551 11.162 1.00 89.38 184 ILE A N 1
ATOM 1495 C CA . ILE A 1 184 ? 5.368 -8.022 12.497 1.00 89.38 184 ILE A CA 1
ATOM 1496 C C . ILE A 1 184 ? 4.134 -8.247 13.383 1.00 89.38 184 ILE A C 1
ATOM 1498 O O . ILE A 1 184 ? 3.114 -7.575 13.216 1.00 89.38 184 ILE A O 1
ATOM 1502 N N . PRO A 1 185 ? 4.198 -9.173 14.356 1.00 89.31 185 PRO A N 1
ATOM 1503 C CA . PRO A 1 185 ? 3.187 -9.266 15.397 1.00 89.31 185 PRO A CA 1
ATOM 1504 C C . PRO A 1 185 ? 3.460 -8.202 16.466 1.00 89.31 185 PRO A C 1
ATOM 1506 O O . PRO A 1 185 ? 4.418 -8.308 17.235 1.00 89.31 185 PRO A O 1
ATOM 1509 N N . LEU A 1 186 ? 2.593 -7.200 16.550 1.00 87.38 186 LEU A N 1
ATOM 1510 C CA . LEU A 1 186 ? 2.651 -6.165 17.573 1.00 87.38 186 LEU A CA 1
ATOM 1511 C C . LEU A 1 186 ? 1.988 -6.656 18.856 1.00 87.38 186 LEU A C 1
ATOM 1513 O O . LEU A 1 186 ? 0.882 -7.211 18.850 1.00 87.38 186 LEU A O 1
ATOM 1517 N N . ARG A 1 187 ? 2.681 -6.463 19.976 1.00 86.69 187 ARG A N 1
ATOM 1518 C CA . ARG A 1 187 ? 2.285 -7.003 21.276 1.00 86.69 187 ARG A CA 1
ATOM 1519 C C . ARG A 1 187 ? 2.072 -5.887 22.284 1.00 86.69 187 ARG A C 1
ATOM 1521 O O . ARG A 1 1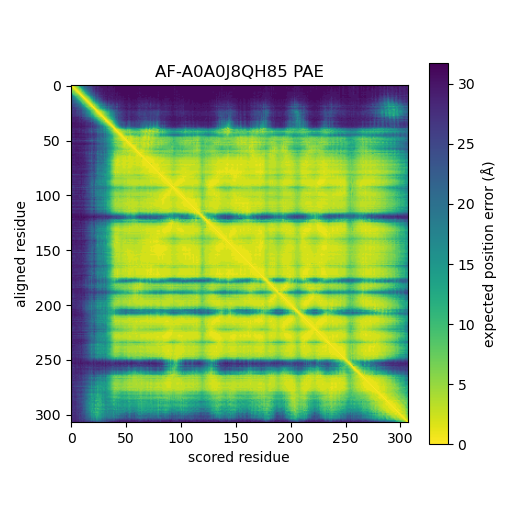87 ? 2.877 -4.968 22.357 1.00 86.69 187 ARG A O 1
ATOM 1528 N N . ASN A 1 188 ? 1.020 -6.031 23.083 1.00 83.62 188 ASN A N 1
ATOM 1529 C CA . ASN A 1 188 ? 0.877 -5.326 24.348 1.00 83.62 188 ASN A CA 1
ATOM 1530 C C . ASN A 1 188 ? 1.073 -6.355 25.469 1.00 83.62 188 ASN A C 1
ATOM 1532 O O . ASN A 1 188 ? 0.417 -7.405 25.474 1.00 83.62 188 ASN A O 1
ATOM 1536 N N . ASP A 1 189 ? 2.036 -6.102 26.350 1.00 82.50 189 ASP A N 1
ATOM 1537 C CA . ASP A 1 189 ? 2.570 -7.053 27.328 1.00 82.50 189 ASP A CA 1
ATOM 1538 C C . ASP A 1 189 ? 2.977 -8.403 26.705 1.00 82.50 189 ASP A C 1
ATOM 1540 O O . ASP A 1 189 ? 4.092 -8.585 26.214 1.00 82.50 189 ASP A O 1
ATOM 1544 N N . LYS A 1 190 ? 2.060 -9.379 26.717 1.00 80.75 190 LYS A N 1
ATOM 1545 C CA . LYS A 1 190 ? 2.254 -10.743 26.196 1.00 80.75 190 LYS A CA 1
ATOM 1546 C C . LYS A 1 190 ? 1.262 -11.122 25.097 1.00 80.75 190 LYS A C 1
ATOM 1548 O O . LYS A 1 190 ? 1.432 -12.168 24.466 1.00 80.75 190 LYS A O 1
ATOM 1553 N N . ARG A 1 191 ? 0.244 -10.298 24.839 1.00 88.25 191 ARG A N 1
ATOM 1554 C CA . ARG A 1 191 ? -0.811 -10.585 23.862 1.00 88.25 191 ARG A CA 1
ATOM 1555 C C . ARG A 1 191 ? -0.511 -9.876 22.549 1.00 88.25 191 ARG A C 1
ATOM 1557 O O . ARG A 1 191 ? -0.147 -8.705 22.545 1.00 88.25 191 ARG A O 1
ATOM 1564 N N . VAL A 1 192 ? -0.676 -10.585 21.435 1.00 89.12 192 VAL A N 1
ATOM 1565 C CA . VAL A 1 192 ? -0.671 -9.954 20.110 1.00 89.12 192 VAL A CA 1
ATOM 1566 C C . VAL A 1 192 ? -1.954 -9.136 19.989 1.00 89.12 192 VAL A C 1
ATOM 1568 O O . VAL A 1 192 ? -3.045 -9.687 20.130 1.00 89.12 192 VAL A O 1
ATOM 1571 N N . VAL A 1 193 ? -1.808 -7.828 19.798 1.00 90.50 193 VAL A N 1
ATOM 1572 C CA . VAL A 1 193 ? -2.929 -6.878 19.678 1.00 90.50 193 VAL A CA 1
ATOM 1573 C C . VAL A 1 193 ? -3.166 -6.460 18.236 1.00 90.50 193 VAL A C 1
ATOM 1575 O O . VAL A 1 193 ? -4.286 -6.120 17.869 1.00 90.50 193 VAL A O 1
ATOM 1578 N N . ARG A 1 194 ? -2.123 -6.535 17.408 1.00 90.88 194 ARG A N 1
ATOM 1579 C CA . ARG A 1 194 ? -2.175 -6.210 15.989 1.00 90.88 194 ARG A CA 1
ATOM 1580 C C . ARG A 1 194 ? -1.155 -7.049 15.236 1.00 90.88 194 ARG A C 1
ATOM 1582 O O . ARG A 1 194 ? -0.107 -7.404 15.774 1.00 90.88 194 ARG A O 1
ATOM 1589 N N . ILE A 1 195 ? -1.469 -7.376 13.997 1.00 92.31 195 ILE A N 1
ATOM 1590 C CA . ILE A 1 195 ? -0.526 -7.972 13.057 1.00 92.31 195 ILE A CA 1
ATOM 1591 C C . ILE A 1 195 ? -0.365 -7.007 11.902 1.00 92.31 195 ILE A C 1
ATOM 1593 O O . ILE A 1 195 ? -1.358 -6.497 11.390 1.00 92.31 195 ILE A O 1
ATOM 1597 N N . GLU A 1 196 ? 0.871 -6.788 11.482 1.00 92.56 196 GLU A N 1
ATOM 1598 C CA . GLU A 1 196 ? 1.170 -5.990 10.305 1.00 92.56 196 GLU A CA 1
ATOM 1599 C C . GLU A 1 196 ? 2.065 -6.765 9.357 1.00 92.56 196 GLU A C 1
ATOM 1601 O O . GLU A 1 196 ? 2.922 -7.543 9.778 1.00 92.56 196 GLU A O 1
ATOM 1606 N N . ALA A 1 197 ? 1.863 -6.563 8.066 1.00 92.88 197 ALA A N 1
ATOM 1607 C CA . ALA A 1 197 ? 2.674 -7.183 7.045 1.00 92.88 197 ALA A CA 1
ATOM 1608 C C . ALA A 1 197 ? 2.813 -6.271 5.827 1.00 92.88 197 ALA A C 1
ATOM 1610 O O . ALA A 1 197 ? 1.915 -5.491 5.511 1.00 92.88 197 ALA A O 1
ATOM 1611 N N . THR A 1 198 ? 3.949 -6.377 5.144 1.00 93.25 198 THR A N 1
ATOM 1612 C CA . THR A 1 198 ? 4.194 -5.694 3.871 1.00 93.25 198 THR A CA 1
ATOM 1613 C C . THR A 1 198 ? 4.948 -6.586 2.908 1.00 93.25 198 THR A C 1
ATOM 1615 O O . THR A 1 198 ? 5.751 -7.428 3.312 1.00 93.25 198 THR A O 1
ATOM 1618 N N . TRP A 1 199 ? 4.700 -6.393 1.621 1.00 92.62 199 TRP A N 1
ATOM 1619 C CA . TRP A 1 199 ? 5.419 -7.067 0.550 1.00 92.62 199 TRP A CA 1
ATOM 1620 C C . TRP A 1 199 ? 5.284 -6.292 -0.758 1.00 92.62 199 TRP A C 1
ATOM 1622 O O . TRP A 1 199 ? 4.407 -5.439 -0.915 1.00 92.62 199 TRP A O 1
ATOM 1632 N N . GLN A 1 200 ? 6.137 -6.634 -1.721 1.00 92.25 200 GLN A N 1
ATOM 1633 C CA . GLN A 1 200 ? 5.985 -6.209 -3.106 1.00 92.25 200 GLN A CA 1
ATOM 1634 C C . GLN A 1 200 ? 5.767 -7.408 -4.019 1.00 92.25 200 GLN A C 1
ATOM 1636 O O . GLN A 1 200 ? 6.432 -8.437 -3.893 1.00 92.25 200 GLN A O 1
ATOM 1641 N N . HIS A 1 201 ? 4.836 -7.270 -4.959 1.00 90.06 201 HIS A N 1
ATOM 1642 C CA . HIS A 1 201 ? 4.624 -8.293 -5.975 1.00 90.06 201 HIS A CA 1
ATOM 1643 C C . HIS A 1 201 ? 5.741 -8.265 -7.036 1.00 90.06 201 HIS A C 1
ATOM 1645 O O . HIS A 1 201 ? 6.260 -7.190 -7.364 1.00 90.06 201 HIS A O 1
ATOM 1651 N N . PRO A 1 202 ? 6.126 -9.430 -7.598 1.00 86.06 202 PRO A N 1
ATOM 1652 C CA . PRO A 1 202 ? 7.176 -9.495 -8.604 1.00 86.06 202 PRO A CA 1
ATOM 1653 C C . PRO A 1 202 ? 6.836 -8.689 -9.859 1.00 86.06 202 PRO A C 1
ATOM 1655 O O . PRO A 1 202 ? 5.712 -8.711 -10.353 1.00 86.06 202 PRO A O 1
ATOM 1658 N N . ARG A 1 203 ? 7.859 -8.053 -10.434 1.00 83.31 203 ARG A N 1
ATOM 1659 C CA . ARG A 1 203 ? 7.791 -7.441 -11.766 1.00 83.31 203 ARG A CA 1
ATOM 1660 C C . ARG A 1 203 ? 8.378 -8.406 -12.778 1.00 83.31 203 ARG A C 1
ATOM 1662 O O . ARG A 1 203 ? 9.596 -8.571 -12.849 1.00 83.31 203 ARG A O 1
ATOM 1669 N N . TYR A 1 204 ? 7.523 -9.051 -13.559 1.00 77.44 204 TYR A N 1
ATOM 1670 C CA . TYR A 1 204 ? 7.968 -10.086 -14.493 1.00 77.44 204 TYR A CA 1
ATOM 1671 C C . TYR A 1 204 ? 8.688 -9.507 -15.708 1.00 77.44 204 TYR A C 1
ATOM 1673 O O . TYR A 1 204 ? 9.606 -10.127 -16.249 1.00 77.44 204 TYR A O 1
ATOM 1681 N N . ASN A 1 205 ? 8.320 -8.300 -16.139 1.00 72.00 205 ASN A N 1
ATOM 1682 C CA . ASN A 1 205 ? 8.916 -7.690 -17.315 1.00 72.00 205 ASN A CA 1
ATOM 1683 C C . ASN A 1 205 ? 10.026 -6.703 -16.935 1.00 72.00 205 ASN A C 1
ATOM 1685 O O . ASN A 1 205 ? 9.807 -5.501 -16.855 1.00 72.00 205 ASN A O 1
ATOM 1689 N N . ILE A 1 206 ? 11.255 -7.207 -16.787 1.00 64.69 206 ILE A N 1
ATOM 1690 C CA . ILE A 1 206 ? 12.452 -6.400 -16.472 1.00 64.69 206 ILE A CA 1
ATOM 1691 C C . ILE A 1 206 ? 12.793 -5.330 -17.528 1.00 64.69 206 ILE A C 1
ATOM 1693 O O . ILE A 1 206 ? 13.646 -4.470 -17.295 1.00 64.69 206 ILE A O 1
ATOM 1697 N N . HIS A 1 207 ? 12.194 -5.413 -18.719 1.00 61.44 207 HIS A N 1
ATOM 1698 C CA . HIS A 1 207 ? 12.364 -4.437 -19.796 1.00 61.44 207 HIS A CA 1
ATOM 1699 C C . HIS A 1 207 ? 11.222 -3.424 -19.838 1.00 61.44 207 HIS A C 1
ATOM 1701 O O . HIS A 1 207 ? 11.439 -2.293 -20.278 1.00 61.44 207 HIS A O 1
ATOM 1707 N N . ALA A 1 208 ? 10.039 -3.800 -19.347 1.00 64.81 208 ALA A N 1
ATOM 1708 C CA . ALA A 1 208 ? 9.004 -2.839 -19.040 1.00 64.81 208 ALA A CA 1
ATOM 1709 C C . ALA A 1 208 ? 9.407 -2.078 -17.786 1.00 64.81 208 ALA A C 1
ATOM 1711 O O . ALA A 1 208 ? 9.906 -2.591 -16.787 1.00 64.81 208 ALA A O 1
ATOM 1712 N N . ARG A 1 209 ? 9.200 -0.782 -17.861 1.00 67.75 209 ARG A N 1
ATOM 1713 C CA . ARG A 1 209 ? 9.555 0.180 -16.834 1.00 67.75 209 ARG A CA 1
ATOM 1714 C C . ARG A 1 209 ? 8.449 0.229 -15.762 1.00 67.75 209 ARG A C 1
ATOM 1716 O O . ARG A 1 209 ? 8.021 1.321 -15.392 1.00 67.75 209 ARG A O 1
ATOM 1723 N N . GLN A 1 210 ? 8.010 -0.958 -15.331 1.00 77.75 210 GLN A N 1
ATOM 1724 C CA . GLN A 1 210 ? 6.841 -1.218 -14.490 1.00 77.75 210 GLN A CA 1
ATOM 1725 C C . GLN A 1 210 ? 7.052 -0.681 -13.071 1.00 77.75 210 GLN A C 1
ATOM 1727 O O . GLN A 1 210 ? 8.117 -0.864 -12.456 1.00 77.75 210 GLN A O 1
ATOM 1732 N N . GLN A 1 211 ? 6.028 0.006 -12.579 1.00 87.94 211 GLN A N 1
ATOM 1733 C CA . GLN A 1 211 ? 5.911 0.476 -11.209 1.00 87.94 211 GLN A CA 1
ATOM 1734 C C . GLN A 1 211 ? 5.946 -0.724 -10.249 1.00 87.94 211 GLN A C 1
ATOM 1736 O O . GLN A 1 211 ? 5.508 -1.816 -10.611 1.00 87.94 211 GLN A O 1
ATOM 1741 N N . PRO A 1 212 ? 6.512 -0.582 -9.041 1.00 90.75 212 PRO A N 1
ATOM 1742 C CA . PRO A 1 212 ? 6.307 -1.594 -8.013 1.00 90.75 212 PRO A CA 1
ATOM 1743 C C . PRO A 1 212 ? 4.826 -1.636 -7.617 1.00 90.75 212 PRO A C 1
ATOM 1745 O O . PRO A 1 212 ? 4.131 -0.622 -7.678 1.00 90.75 212 PRO A O 1
ATOM 1748 N N . CYS A 1 213 ? 4.374 -2.808 -7.182 1.00 93.50 213 CYS A N 1
ATOM 1749 C CA . CYS A 1 213 ? 3.111 -2.939 -6.479 1.00 93.50 213 CYS A CA 1
ATOM 1750 C C . CYS A 1 213 ? 3.390 -3.339 -5.039 1.00 93.50 213 CYS A C 1
ATOM 1752 O O . CYS A 1 213 ? 3.717 -4.498 -4.767 1.00 93.50 213 CYS A O 1
ATOM 1754 N N . SER A 1 214 ? 3.264 -2.369 -4.146 1.00 95.31 214 SER A N 1
ATOM 1755 C CA . SER A 1 214 ? 3.492 -2.502 -2.714 1.00 95.31 214 SER A CA 1
ATOM 1756 C C . SER A 1 214 ? 2.172 -2.705 -2.001 1.00 95.31 214 SER A C 1
ATOM 1758 O O . SER A 1 214 ? 1.192 -2.021 -2.292 1.00 95.31 214 SER A O 1
ATOM 1760 N N . VAL A 1 215 ? 2.145 -3.624 -1.047 1.00 96.06 215 VAL A N 1
ATOM 1761 C CA . VAL A 1 215 ? 0.951 -3.908 -0.262 1.00 96.06 215 VAL A CA 1
ATOM 1762 C C . VAL A 1 215 ? 1.311 -3.851 1.206 1.00 96.06 215 VAL A C 1
ATOM 1764 O O . VAL A 1 215 ? 2.244 -4.519 1.634 1.00 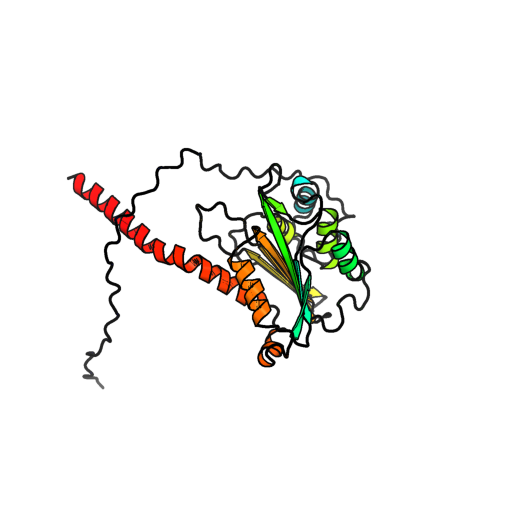96.06 215 VAL A O 1
ATOM 1767 N N . TYR A 1 216 ? 0.543 -3.075 1.959 1.00 96.38 216 TYR A N 1
ATOM 1768 C CA . TYR A 1 216 ? 0.488 -3.129 3.411 1.00 96.38 216 TYR A CA 1
ATOM 1769 C C . TYR A 1 216 ? -0.803 -3.817 3.838 1.00 96.38 216 TYR A C 1
ATOM 1771 O O . TYR A 1 216 ? -1.861 -3.590 3.248 1.00 96.38 216 TYR A O 1
ATOM 1779 N N . MET A 1 217 ? -0.709 -4.607 4.898 1.00 96.06 217 MET A N 1
ATOM 1780 C CA . MET A 1 217 ? -1.828 -5.190 5.617 1.00 96.06 217 MET A CA 1
ATOM 1781 C C . MET A 1 217 ? -1.639 -4.933 7.110 1.00 96.06 217 MET A C 1
ATOM 1783 O O . MET A 1 217 ? -0.581 -5.225 7.660 1.00 96.06 217 MET A O 1
ATOM 1787 N N . GLY A 1 218 ? -2.679 -4.440 7.770 1.00 94.50 218 GLY A N 1
ATOM 1788 C CA . GLY A 1 218 ? -2.770 -4.358 9.221 1.00 94.50 218 GLY A CA 1
ATOM 1789 C C . GLY A 1 218 ? -4.071 -4.987 9.699 1.00 94.50 218 GLY A C 1
ATOM 1790 O O . GLY A 1 218 ? -5.138 -4.609 9.225 1.00 94.50 218 GLY A O 1
ATOM 1791 N N . TYR A 1 219 ? -4.000 -5.927 10.635 1.00 93.62 219 TYR A N 1
ATOM 1792 C CA . TYR A 1 219 ? -5.167 -6.527 11.278 1.00 93.62 219 TYR A CA 1
ATOM 1793 C C . TYR A 1 219 ? -5.199 -6.168 12.758 1.00 93.62 219 TYR A C 1
ATOM 1795 O O . TYR A 1 219 ? -4.273 -6.515 13.498 1.00 93.62 219 TYR A O 1
ATOM 1803 N N . ASP A 1 220 ? -6.257 -5.477 13.181 1.00 89.44 220 ASP A N 1
ATOM 1804 C CA . ASP A 1 220 ? -6.486 -5.127 14.581 1.00 89.44 220 ASP A CA 1
ATOM 1805 C C . ASP A 1 220 ? -7.445 -6.132 15.232 1.00 89.44 220 ASP A C 1
ATOM 1807 O O . ASP A 1 220 ? -8.574 -6.318 14.776 1.00 89.44 220 ASP A O 1
ATOM 1811 N N . PHE A 1 221 ? -6.997 -6.785 16.307 1.00 89.19 221 PHE A N 1
ATOM 1812 C CA . PHE A 1 221 ? -7.796 -7.804 16.990 1.00 89.19 221 PHE A CA 1
ATOM 1813 C C . PHE A 1 221 ? -8.940 -7.221 17.824 1.00 89.19 221 PHE A C 1
ATOM 1815 O O . PHE A 1 221 ? -9.879 -7.955 18.126 1.00 89.19 221 PHE A O 1
ATOM 1822 N N . ALA A 1 222 ? -8.857 -5.954 18.241 1.00 87.25 222 ALA A N 1
ATOM 1823 C CA . ALA A 1 222 ? -9.926 -5.309 18.999 1.00 87.25 222 ALA A CA 1
ATOM 1824 C C . ALA A 1 222 ? -11.089 -4.914 18.081 1.00 87.25 222 ALA A C 1
ATOM 1826 O O . ALA A 1 222 ? -12.248 -5.103 18.441 1.00 87.25 222 ALA A O 1
ATOM 1827 N N . GLU A 1 223 ? -10.762 -4.426 16.884 1.00 85.75 223 GLU A N 1
ATOM 1828 C CA . GLU A 1 223 ? -11.740 -3.981 15.885 1.00 85.75 223 GLU A CA 1
ATOM 1829 C C . GLU A 1 223 ? -12.216 -5.110 14.958 1.00 85.75 223 GLU A C 1
ATOM 1831 O O . GLU A 1 223 ? -13.163 -4.909 14.205 1.00 85.75 223 GLU A O 1
ATOM 1836 N N . ALA A 1 224 ? -11.550 -6.273 14.980 1.00 88.62 224 ALA A N 1
ATOM 1837 C CA . ALA A 1 224 ? -11.782 -7.387 14.054 1.00 88.62 224 ALA A CA 1
ATOM 1838 C C . ALA A 1 224 ? -11.802 -6.946 12.575 1.00 88.62 224 ALA A C 1
ATOM 1840 O O . ALA A 1 224 ? -12.561 -7.470 11.762 1.00 88.62 224 ALA A O 1
ATOM 1841 N N . CYS A 1 225 ? -10.955 -5.968 12.237 1.00 91.19 225 CYS A N 1
ATOM 1842 C CA . CYS A 1 225 ? -10.939 -5.320 10.933 1.00 91.19 225 CYS A CA 1
ATOM 1843 C C . CYS A 1 225 ? -9.541 -5.356 10.311 1.00 91.19 225 CYS A C 1
ATOM 1845 O O . CYS A 1 225 ? -8.546 -4.950 10.926 1.00 91.19 225 CYS A O 1
ATOM 1847 N N . THR A 1 226 ? -9.466 -5.817 9.063 1.00 94.19 226 THR A N 1
ATOM 1848 C CA . THR A 1 226 ? -8.248 -5.796 8.253 1.00 94.19 226 THR A CA 1
ATOM 1849 C C . THR A 1 226 ? -8.215 -4.544 7.388 1.00 94.19 226 THR A C 1
ATOM 1851 O O . THR A 1 226 ? -9.133 -4.266 6.620 1.00 94.19 226 THR A O 1
ATOM 1854 N N . THR A 1 227 ? -7.125 -3.789 7.468 1.00 95.44 227 THR A N 1
ATOM 1855 C CA . THR A 1 227 ? -6.847 -2.649 6.593 1.00 95.44 227 THR A CA 1
ATOM 1856 C C . THR A 1 227 ? -5.740 -3.013 5.616 1.00 95.44 227 THR A C 1
ATOM 1858 O O . THR A 1 227 ? -4.629 -3.339 6.024 1.00 95.44 227 THR A O 1
ATOM 1861 N N . TYR A 1 228 ? -6.039 -2.915 4.327 1.00 97.38 228 TYR A N 1
ATOM 1862 C CA . TYR A 1 228 ? -5.078 -3.028 3.243 1.00 97.38 228 TYR A CA 1
ATOM 1863 C C . TYR A 1 228 ? -4.814 -1.667 2.609 1.00 97.38 228 TYR A C 1
ATOM 1865 O O . TYR A 1 228 ? -5.746 -0.908 2.341 1.00 97.38 228 TYR A O 1
ATOM 1873 N N . ILE A 1 229 ? -3.550 -1.389 2.304 1.00 98.00 229 ILE A N 1
ATOM 1874 C CA . ILE A 1 229 ? -3.152 -0.277 1.439 1.00 98.00 229 ILE A CA 1
ATOM 1875 C C . ILE A 1 229 ? -2.363 -0.882 0.287 1.00 98.00 229 ILE A C 1
ATOM 1877 O O . ILE A 1 229 ? -1.270 -1.410 0.482 1.00 98.00 229 ILE A O 1
ATOM 1881 N N . ILE A 1 230 ? -2.940 -0.828 -0.907 1.00 97.69 230 ILE A N 1
ATOM 1882 C CA . ILE A 1 230 ? -2.340 -1.327 -2.138 1.00 97.69 230 ILE A CA 1
ATOM 1883 C C . ILE A 1 230 ? -1.902 -0.121 -2.944 1.00 97.69 230 ILE A C 1
ATOM 1885 O O .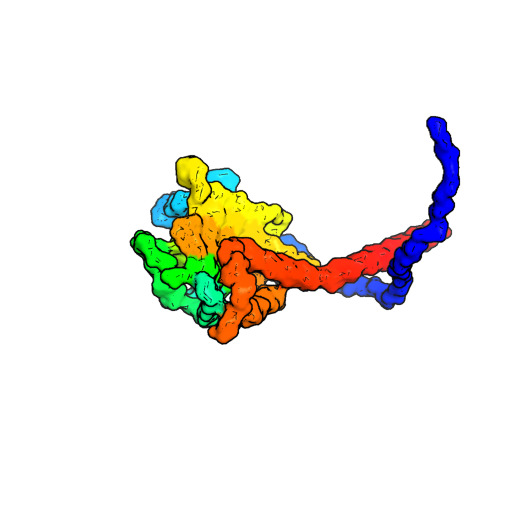 ILE A 1 230 ? -2.701 0.765 -3.245 1.00 97.69 230 ILE A O 1
ATOM 1889 N N . VAL A 1 231 ? -0.627 -0.102 -3.297 1.00 97.50 231 VAL A N 1
ATOM 1890 C CA . VAL A 1 231 ? -0.028 0.947 -4.105 1.00 97.50 231 VAL A CA 1
ATOM 1891 C C . VAL A 1 231 ? 0.555 0.315 -5.351 1.00 97.50 231 VAL A C 1
ATOM 1893 O O . VAL A 1 231 ? 1.503 -0.456 -5.247 1.00 97.50 231 VAL A O 1
ATOM 1896 N N . SER A 1 232 ? 0.014 0.635 -6.521 1.00 95.38 232 SER A N 1
ATOM 1897 C CA . SER A 1 232 ? 0.444 0.051 -7.797 1.00 95.38 232 SER A CA 1
ATOM 1898 C C . SER A 1 232 ? 0.597 1.105 -8.885 1.00 95.38 232 SER A C 1
ATOM 1900 O O . SER A 1 232 ? 0.257 2.271 -8.695 1.00 95.38 232 SER A O 1
ATOM 1902 N N . GLY A 1 233 ? 1.095 0.707 -10.057 1.00 93.12 233 GLY A N 1
ATOM 1903 C CA . GLY A 1 233 ? 0.960 1.538 -11.249 1.00 93.12 233 GLY A CA 1
ATOM 1904 C C . GLY A 1 233 ? -0.511 1.812 -11.566 1.00 93.12 233 GLY A C 1
ATOM 1905 O O . GLY A 1 233 ? -1.384 0.985 -11.295 1.00 93.12 233 GLY A O 1
ATOM 1906 N N . GLU A 1 234 ? -0.785 2.979 -12.140 1.00 89.25 234 GLU A N 1
ATOM 1907 C CA . GLU A 1 234 ? -2.108 3.269 -12.689 1.00 89.25 234 GLU A CA 1
ATOM 1908 C C . GLU A 1 234 ? -2.442 2.286 -13.821 1.00 89.25 234 GLU A C 1
ATOM 1910 O O . GLU A 1 234 ? -1.653 2.125 -14.754 1.00 89.25 234 GLU A O 1
ATOM 1915 N N . GLY A 1 235 ? -3.606 1.637 -13.733 1.00 84.88 235 GLY A N 1
ATOM 1916 C CA . GLY A 1 235 ? -4.052 0.657 -14.726 1.00 84.88 235 GLY A CA 1
ATOM 1917 C C . GLY A 1 235 ? -3.288 -0.670 -14.694 1.00 84.88 235 GLY A C 1
ATOM 1918 O O . GLY A 1 235 ? -3.274 -1.379 -15.696 1.00 84.88 235 GLY A O 1
ATOM 1919 N N . GLU A 1 236 ? -2.638 -1.009 -13.577 1.00 89.38 236 GLU A N 1
ATOM 1920 C CA . GLU A 1 236 ? -1.961 -2.298 -13.406 1.00 89.38 236 GLU A CA 1
ATOM 1921 C C . GLU A 1 236 ? -2.958 -3.461 -13.570 1.00 89.38 236 GLU A C 1
ATOM 1923 O O . GLU A 1 236 ? -3.853 -3.661 -12.745 1.00 89.38 236 GLU A O 1
ATOM 1928 N N . GLU A 1 237 ? -2.808 -4.242 -14.645 1.00 90.12 237 GLU A N 1
ATOM 1929 C CA . GLU A 1 237 ? -3.855 -5.157 -15.115 1.00 90.12 237 GLU A CA 1
ATOM 1930 C C . GLU A 1 237 ? -4.272 -6.191 -14.066 1.00 90.12 237 GLU A C 1
ATOM 1932 O O . GLU A 1 237 ? -5.460 -6.460 -13.887 1.00 90.12 237 GLU A O 1
ATOM 1937 N N . TYR A 1 238 ? -3.314 -6.781 -13.349 1.00 91.38 238 TYR A N 1
ATOM 1938 C CA . TYR A 1 238 ? -3.625 -7.810 -12.358 1.00 91.38 238 TYR A CA 1
ATOM 1939 C C . TYR A 1 238 ? -4.302 -7.233 -11.102 1.00 91.38 238 TYR A C 1
ATOM 1941 O O . TYR A 1 238 ? -5.059 -7.938 -10.425 1.00 91.38 238 TYR A O 1
ATOM 1949 N N . VAL A 1 239 ? -4.074 -5.951 -10.797 1.00 94.12 239 VAL A N 1
ATOM 1950 C CA . VAL A 1 239 ? -4.785 -5.243 -9.724 1.00 94.12 239 VAL A CA 1
ATOM 1951 C C . VAL A 1 239 ? -6.230 -4.994 -10.152 1.00 94.12 239 VAL A C 1
ATOM 1953 O O . VAL A 1 239 ? -7.145 -5.270 -9.381 1.00 94.12 239 VAL A O 1
ATOM 1956 N N . GLU A 1 240 ? -6.467 -4.592 -11.400 1.00 94.00 240 GLU A N 1
ATOM 1957 C CA . GLU A 1 240 ? -7.823 -4.423 -11.944 1.00 94.00 240 GLU A CA 1
ATOM 1958 C C . GLU A 1 240 ? -8.593 -5.756 -12.038 1.00 94.00 240 GLU A C 1
ATOM 1960 O O . GLU A 1 240 ? -9.771 -5.835 -11.668 1.00 94.00 240 GLU A O 1
ATOM 1965 N N . ARG A 1 241 ? -7.919 -6.854 -12.414 1.00 94.25 241 ARG A N 1
ATOM 1966 C CA . ARG A 1 241 ? -8.490 -8.212 -12.312 1.00 94.25 241 ARG A CA 1
ATOM 1967 C C . ARG A 1 241 ? -8.830 -8.577 -10.870 1.00 94.25 241 ARG A C 1
ATOM 1969 O O . ARG A 1 241 ? -9.880 -9.163 -10.622 1.00 94.25 241 ARG A O 1
ATOM 1976 N N . THR A 1 242 ? -7.993 -8.189 -9.908 1.00 94.12 242 THR A N 1
ATOM 1977 C CA . THR A 1 242 ? -8.276 -8.395 -8.480 1.00 94.12 242 THR A CA 1
ATOM 1978 C C . THR A 1 242 ? -9.525 -7.630 -8.041 1.00 94.12 242 THR A C 1
ATOM 1980 O O . THR A 1 242 ? -10.399 -8.227 -7.414 1.00 94.12 242 THR A O 1
ATOM 1983 N N . LYS A 1 243 ? -9.669 -6.349 -8.414 1.00 93.69 243 LYS A N 1
ATOM 1984 C CA . LYS A 1 243 ? -10.890 -5.565 -8.143 1.00 93.69 243 LYS A CA 1
ATOM 1985 C C . LYS A 1 243 ? -12.131 -6.239 -8.737 1.00 93.69 243 LYS A C 1
ATOM 1987 O O . LYS A 1 243 ? -13.155 -6.336 -8.066 1.00 93.69 243 LYS A O 1
ATOM 1992 N N . THR A 1 244 ? -12.018 -6.761 -9.959 1.00 91.38 244 THR A N 1
ATOM 1993 C CA . THR A 1 244 ? -13.094 -7.509 -10.632 1.00 91.38 244 THR A CA 1
ATOM 1994 C C . THR A 1 244 ? -13.457 -8.782 -9.868 1.00 91.38 244 THR A C 1
ATOM 1996 O O . THR A 1 244 ? -14.621 -9.000 -9.567 1.00 91.38 244 THR A O 1
ATOM 1999 N N . ARG A 1 245 ? -12.474 -9.576 -9.430 1.00 89.50 245 ARG A N 1
ATOM 2000 C CA . ARG A 1 245 ? -12.743 -10.774 -8.619 1.00 89.50 245 ARG A CA 1
ATOM 2001 C C . ARG A 1 245 ? -13.414 -10.434 -7.293 1.00 89.50 245 ARG A C 1
ATOM 2003 O O . ARG A 1 245 ? -14.353 -11.116 -6.904 1.00 89.50 245 ARG A O 1
ATOM 2010 N N . LEU A 1 246 ? -12.976 -9.378 -6.606 1.00 88.38 246 LEU A N 1
ATOM 2011 C CA . LEU A 1 246 ? -13.658 -8.897 -5.397 1.00 88.38 246 LEU A CA 1
ATOM 2012 C C . LEU A 1 246 ? -15.109 -8.493 -5.705 1.00 88.38 246 LEU A C 1
ATOM 2014 O O . LEU A 1 246 ? -15.998 -8.738 -4.889 1.00 88.38 246 LEU A O 1
ATOM 2018 N N . ASN A 1 247 ? -15.356 -7.943 -6.899 1.00 86.19 247 ASN A N 1
ATOM 2019 C CA . ASN A 1 247 ? -16.702 -7.661 -7.387 1.00 86.19 247 ASN A CA 1
ATOM 2020 C C . ASN A 1 247 ? -17.540 -8.914 -7.694 1.00 86.19 247 ASN A C 1
ATOM 2022 O O . ASN A 1 247 ? -18.767 -8.879 -7.601 1.00 86.19 247 ASN A O 1
ATOM 2026 N N . ASP A 1 248 ? -16.915 -10.027 -8.028 1.00 83.38 248 ASP A N 1
ATOM 2027 C CA . ASP A 1 248 ? -17.642 -11.272 -8.261 1.00 83.38 248 ASP A CA 1
ATOM 2028 C C . ASP A 1 248 ? -17.930 -11.997 -6.936 1.00 83.38 248 ASP A C 1
ATOM 2030 O O . ASP A 1 248 ? -19.009 -12.554 -6.749 1.00 83.38 248 ASP A O 1
ATOM 2034 N N . TYR A 1 249 ? -16.995 -11.945 -5.979 1.00 79.75 249 TYR A N 1
ATOM 2035 C CA . TYR A 1 249 ? -17.137 -12.607 -4.677 1.00 79.75 249 TYR A CA 1
ATOM 2036 C C . TYR A 1 249 ? -18.171 -11.943 -3.756 1.00 79.75 249 TYR A C 1
ATOM 2038 O O . TYR A 1 249 ? -18.879 -12.648 -3.039 1.00 79.75 249 TYR A O 1
ATOM 2046 N N . PHE A 1 250 ? -18.270 -10.610 -3.765 1.00 78.31 250 PHE A N 1
ATOM 2047 C CA . PHE A 1 250 ? -19.074 -9.850 -2.794 1.00 78.31 250 PHE A CA 1
ATOM 2048 C C . PHE A 1 250 ? -20.280 -9.148 -3.425 1.00 78.31 250 PHE A C 1
ATOM 2050 O O . PHE A 1 250 ? -20.404 -7.934 -3.283 1.00 78.31 250 PHE A O 1
ATOM 2057 N N . ALA A 1 251 ? -21.085 -9.848 -4.228 1.00 68.81 251 ALA A N 1
ATOM 2058 C CA . ALA A 1 251 ? -22.233 -9.259 -4.931 1.00 68.81 251 ALA A CA 1
ATOM 2059 C C . ALA A 1 251 ? -23.330 -8.738 -3.975 1.00 68.81 251 ALA A C 1
ATOM 2061 O O . ALA A 1 251 ? -23.459 -9.216 -2.850 1.00 68.81 251 ALA A O 1
ATOM 2062 N N . ASP A 1 252 ? -24.103 -7.744 -4.434 1.00 61.44 252 ASP A N 1
ATOM 2063 C CA . ASP A 1 252 ? -25.111 -7.037 -3.624 1.00 61.44 252 ASP A CA 1
ATOM 2064 C C . ASP A 1 252 ? -26.345 -7.898 -3.282 1.00 61.44 252 ASP A C 1
ATOM 2066 O O . ASP A 1 252 ? -26.966 -7.675 -2.243 1.00 61.44 252 ASP A O 1
ATOM 2070 N N . ASP A 1 253 ? -26.655 -8.902 -4.110 1.00 54.97 253 ASP A N 1
ATOM 2071 C CA . ASP A 1 253 ? -27.717 -9.887 -3.880 1.00 54.97 253 ASP A CA 1
ATOM 2072 C C . ASP A 1 253 ? -27.090 -11.176 -3.335 1.00 54.97 253 ASP A C 1
ATOM 2074 O O . ASP A 1 253 ? -26.501 -11.948 -4.092 1.00 54.97 253 ASP A O 1
ATOM 2078 N N . ASP A 1 254 ? -27.171 -11.379 -2.017 1.00 52.44 254 ASP A N 1
ATOM 2079 C CA . ASP A 1 254 ? -26.663 -12.565 -1.314 1.00 52.44 254 ASP A CA 1
ATOM 2080 C C . ASP A 1 254 ? -25.242 -12.962 -1.744 1.00 52.44 254 ASP A C 1
ATOM 2082 O O . ASP A 1 254 ? -25.013 -14.067 -2.252 1.00 52.44 254 ASP A O 1
ATOM 2086 N N . GLY A 1 255 ? -24.276 -12.049 -1.539 1.00 53.66 255 GLY A N 1
ATOM 2087 C CA . GLY A 1 255 ? -22.848 -12.336 -1.690 1.00 53.66 255 GLY A CA 1
ATOM 2088 C C . GLY A 1 255 ? -22.562 -13.743 -1.180 1.00 53.66 255 GLY A C 1
ATOM 2089 O O . GLY A 1 255 ? -22.963 -14.054 -0.060 1.00 53.66 255 GLY A O 1
ATOM 2090 N N . LEU A 1 256 ? -21.999 -14.599 -2.051 1.00 55.03 256 LEU A N 1
ATOM 2091 C CA . LEU A 1 256 ? -21.937 -16.058 -1.893 1.00 55.03 256 LEU A CA 1
ATOM 2092 C C . LEU A 1 256 ? -21.894 -16.423 -0.409 1.00 55.03 256 LEU A C 1
ATOM 2094 O O . LEU A 1 256 ? -20.875 -16.190 0.231 1.00 55.03 256 LEU A O 1
ATOM 2098 N N . ALA A 1 257 ? -22.972 -16.977 0.157 1.00 53.78 257 ALA A N 1
ATOM 2099 C CA . ALA A 1 257 ? -23.033 -17.291 1.592 1.00 53.78 257 ALA A CA 1
ATOM 2100 C C . ALA A 1 257 ? -21.839 -18.160 2.060 1.00 53.78 257 ALA A C 1
ATOM 2102 O O . ALA A 1 257 ? -21.444 -18.137 3.223 1.00 53.78 257 ALA A O 1
ATOM 2103 N N . ALA A 1 258 ? -21.211 -18.880 1.121 1.00 56.81 258 ALA A N 1
ATOM 2104 C CA . ALA A 1 258 ? -19.967 -19.625 1.297 1.00 56.81 258 ALA A CA 1
ATOM 2105 C C . ALA A 1 258 ? -18.709 -18.755 1.542 1.00 56.81 258 ALA A C 1
ATOM 2107 O O . ALA A 1 258 ? -17.762 -19.220 2.170 1.00 56.81 258 ALA A O 1
ATOM 2108 N N . ALA A 1 259 ? -18.677 -17.511 1.061 1.00 57.25 259 ALA A N 1
ATOM 2109 C CA . ALA A 1 259 ? -17.570 -16.569 1.207 1.00 57.25 259 ALA A CA 1
ATOM 2110 C C . ALA A 1 259 ? -17.558 -15.858 2.569 1.00 57.25 259 ALA A C 1
ATOM 2112 O O . ALA A 1 259 ? -16.497 -15.399 2.983 1.00 57.25 259 ALA A O 1
ATOM 2113 N N . ALA A 1 260 ? -18.681 -15.815 3.300 1.00 59.38 260 ALA A N 1
ATOM 2114 C CA . ALA A 1 260 ? -18.783 -15.117 4.587 1.00 59.38 260 ALA A CA 1
ATOM 2115 C C . ALA A 1 260 ? -17.722 -15.572 5.609 1.00 59.38 260 ALA A C 1
ATOM 2117 O O . ALA A 1 260 ? -17.139 -14.748 6.307 1.00 59.38 260 ALA A O 1
ATOM 2118 N N . GLY A 1 261 ? -17.393 -16.871 5.636 1.00 64.94 261 GLY A N 1
ATOM 2119 C CA . GLY A 1 261 ? -16.339 -17.411 6.505 1.00 64.94 261 GLY A CA 1
ATOM 2120 C C . GLY A 1 261 ? -14.907 -17.063 6.075 1.00 64.94 261 GLY A C 1
ATOM 2121 O O . GLY A 1 261 ? -13.991 -17.158 6.886 1.00 64.94 261 GLY A O 1
ATOM 2122 N N . GLN A 1 262 ? -14.696 -16.662 4.818 1.00 71.75 262 GLN A N 1
ATOM 2123 C CA . GLN A 1 262 ? -13.387 -16.237 4.310 1.00 71.75 262 GLN A CA 1
ATOM 2124 C C . GLN A 1 262 ? -13.160 -14.727 4.427 1.00 71.75 262 GLN A C 1
ATOM 2126 O O . GLN A 1 262 ? -12.015 -14.297 4.364 1.00 71.75 262 GLN A O 1
ATOM 2131 N N . ILE A 1 263 ? -14.210 -13.922 4.635 1.00 73.94 263 ILE A N 1
ATOM 2132 C CA . ILE A 1 263 ? -14.079 -12.464 4.826 1.00 73.94 263 ILE A CA 1
ATOM 2133 C C . ILE A 1 263 ? -13.217 -12.152 6.047 1.00 73.94 263 ILE A C 1
ATOM 2135 O O . ILE A 1 263 ? -12.396 -11.244 5.997 1.00 73.94 263 ILE A O 1
ATOM 2139 N N . SER A 1 264 ? -13.369 -12.944 7.110 1.00 77.19 264 SER A N 1
ATOM 2140 C CA . SER A 1 264 ? -12.583 -12.810 8.336 1.00 77.19 264 SER A CA 1
ATOM 2141 C C . SER A 1 264 ? -11.133 -13.275 8.204 1.00 77.19 264 SER A C 1
ATOM 2143 O O . SER A 1 264 ? -10.376 -13.127 9.160 1.00 77.19 264 SER A O 1
ATOM 2145 N N . ASP A 1 265 ? -10.739 -13.887 7.080 1.00 85.88 265 ASP A N 1
ATOM 2146 C CA . ASP A 1 265 ? -9.337 -14.225 6.849 1.00 85.88 265 ASP A CA 1
ATOM 2147 C C . ASP A 1 265 ? -8.568 -12.956 6.442 1.00 85.88 265 ASP A C 1
ATOM 2149 O O . ASP A 1 265 ? -8.743 -12.461 5.321 1.00 85.88 265 ASP A O 1
ATOM 2153 N N . PRO A 1 266 ? -7.656 -12.443 7.294 1.00 85.62 266 PRO A N 1
ATOM 2154 C CA . PRO A 1 266 ? -6.887 -11.254 6.969 1.00 85.62 266 PRO A CA 1
ATOM 2155 C C . PRO A 1 266 ? -5.991 -11.450 5.743 1.00 85.62 266 PRO A C 1
ATOM 2157 O O . PRO A 1 266 ? -5.539 -10.450 5.199 1.00 85.62 266 PRO A O 1
ATOM 2160 N N . PHE A 1 267 ? -5.744 -12.681 5.273 1.00 89.31 267 PHE A N 1
ATOM 2161 C CA . PHE A 1 267 ? -4.920 -12.995 4.098 1.00 89.31 267 PHE A CA 1
ATOM 2162 C C . PHE A 1 267 ? -5.718 -13.249 2.808 1.00 89.31 267 PHE A C 1
ATOM 2164 O O . PHE A 1 267 ? -5.112 -13.550 1.771 1.00 89.31 267 PHE A O 1
ATOM 2171 N N . LEU A 1 268 ? -7.049 -13.100 2.821 1.00 86.69 268 LEU A N 1
ATOM 2172 C CA . LEU A 1 268 ? -7.890 -13.325 1.639 1.00 86.69 268 LEU A CA 1
ATOM 2173 C C . LEU A 1 268 ? -7.413 -12.494 0.439 1.00 86.69 268 LEU A C 1
ATOM 2175 O O . LEU A 1 268 ? -7.135 -13.030 -0.637 1.00 86.69 268 LEU A O 1
ATOM 2179 N N . LEU A 1 269 ? -7.277 -11.180 0.632 1.00 91.19 269 LEU A N 1
ATOM 2180 C CA . LEU A 1 269 ? -6.897 -10.272 -0.448 1.00 91.19 269 LEU A CA 1
ATOM 2181 C C . LEU A 1 269 ? -5.473 -10.532 -0.940 1.00 91.19 269 LEU A C 1
ATOM 2183 O O . LEU A 1 269 ? -5.224 -10.507 -2.145 1.00 91.19 269 LEU A O 1
ATOM 2187 N N . GLN A 1 270 ? -4.561 -10.856 -0.023 1.00 91.00 270 GLN A N 1
ATOM 2188 C CA . GLN A 1 270 ? -3.206 -11.256 -0.381 1.00 91.00 270 GLN A CA 1
ATOM 2189 C C . GLN A 1 270 ? -3.198 -12.489 -1.294 1.00 91.00 270 GLN A C 1
ATOM 2191 O O . GLN A 1 270 ? -2.474 -12.530 -2.289 1.00 91.00 270 GLN A O 1
ATOM 2196 N N . SER A 1 271 ? -4.031 -13.486 -0.998 1.00 90.69 271 SER A N 1
ATOM 2197 C CA . SER A 1 271 ? -4.130 -14.702 -1.811 1.00 90.69 271 SER A CA 1
ATOM 2198 C C . SER A 1 271 ? -4.625 -14.405 -3.229 1.00 90.69 271 SER A C 1
ATOM 2200 O O . SER A 1 271 ? -4.074 -14.934 -4.198 1.00 90.69 271 SER A O 1
ATOM 2202 N N . ILE A 1 272 ? -5.617 -13.517 -3.369 1.00 92.25 272 ILE A N 1
ATOM 2203 C CA . ILE A 1 272 ? -6.141 -13.096 -4.677 1.00 92.25 272 ILE A CA 1
ATOM 2204 C C . ILE A 1 272 ? -5.073 -12.317 -5.458 1.00 92.25 272 ILE A C 1
ATOM 2206 O O . ILE A 1 272 ? -4.771 -12.685 -6.593 1.00 92.25 272 ILE A O 1
ATOM 2210 N N . LEU A 1 273 ? -4.450 -11.302 -4.849 1.00 93.06 273 LEU A N 1
ATOM 2211 C CA . LEU A 1 273 ? -3.402 -10.496 -5.491 1.00 93.06 273 LEU A CA 1
ATOM 2212 C C . LEU A 1 273 ? -2.207 -11.346 -5.928 1.00 93.06 273 LEU A C 1
ATOM 2214 O O . LEU A 1 273 ? -1.702 -11.193 -7.039 1.00 93.06 273 LEU A O 1
ATOM 2218 N N . CYS A 1 274 ? -1.757 -12.260 -5.066 1.00 91.94 274 CYS A N 1
ATOM 2219 C CA . CYS A 1 274 ? -0.650 -13.160 -5.365 1.00 91.94 274 CYS A CA 1
ATOM 2220 C C . CYS A 1 274 ? -0.981 -14.069 -6.553 1.00 91.94 274 CYS A C 1
ATOM 2222 O O . CYS A 1 274 ? -0.173 -14.193 -7.475 1.00 91.94 274 CYS A O 1
ATOM 2224 N N . HIS A 1 275 ? -2.188 -14.639 -6.580 1.00 93.12 275 HIS A N 1
ATOM 2225 C CA . HIS A 1 275 ? -2.653 -15.443 -7.705 1.00 93.12 275 HIS A CA 1
ATOM 2226 C C . HIS A 1 275 ? -2.676 -14.644 -9.016 1.00 93.12 275 HIS A C 1
ATOM 2228 O O . HIS A 1 275 ? -2.152 -15.110 -10.031 1.00 93.12 275 HIS A O 1
ATOM 2234 N N . GLU A 1 276 ? -3.258 -13.442 -9.007 1.00 92.75 276 GLU A N 1
ATOM 2235 C CA . GLU A 1 276 ? -3.353 -12.601 -10.204 1.00 92.75 276 GLU A CA 1
ATOM 2236 C C . GLU A 1 276 ? -1.979 -12.142 -10.699 1.00 92.75 276 GLU A C 1
ATOM 2238 O O . GLU A 1 276 ? -1.718 -12.187 -11.903 1.00 92.75 276 GLU A O 1
ATOM 2243 N N . SER A 1 277 ? -1.074 -11.789 -9.783 1.00 91.00 277 SER A N 1
ATOM 2244 C CA . SER A 1 277 ? 0.312 -11.446 -10.103 1.00 91.00 277 SER A CA 1
ATOM 2245 C C . SER A 1 277 ? 1.060 -12.637 -10.716 1.00 91.00 277 SER A C 1
ATOM 2247 O O . SER A 1 277 ? 1.664 -12.509 -11.776 1.00 91.00 277 SER A O 1
ATOM 2249 N N . LEU A 1 278 ? 1.007 -13.826 -10.109 1.00 90.00 278 LEU A N 1
ATOM 2250 C CA . LEU A 1 278 ? 1.670 -15.024 -10.650 1.00 90.00 278 LEU A CA 1
ATOM 2251 C C . LEU A 1 278 ? 1.108 -15.438 -12.015 1.00 90.00 278 LEU A C 1
ATOM 2253 O O . LEU A 1 278 ? 1.855 -15.894 -12.885 1.00 90.00 278 LEU A O 1
ATOM 2257 N N . THR A 1 279 ? -0.197 -15.252 -12.216 1.00 89.81 279 THR A N 1
ATOM 2258 C CA . THR A 1 279 ? -0.857 -15.500 -13.502 1.00 89.81 279 THR A CA 1
ATOM 2259 C C . THR A 1 279 ? -0.329 -14.557 -14.581 1.00 89.81 279 THR A C 1
ATOM 2261 O O . THR A 1 279 ? -0.035 -15.014 -15.686 1.00 89.81 279 THR A O 1
ATOM 2264 N N . ASP A 1 280 ? -0.117 -13.285 -14.242 1.00 86.94 280 ASP A N 1
ATOM 2265 C CA . ASP A 1 280 ? 0.488 -12.280 -15.124 1.00 86.94 280 ASP A CA 1
ATOM 2266 C C . ASP A 1 280 ? 1.897 -12.693 -15.590 1.00 86.94 280 ASP A C 1
ATOM 2268 O O . ASP A 1 280 ? 2.255 -12.621 -16.767 1.00 86.94 280 ASP A O 1
ATOM 2272 N N . GLY A 1 281 ? 2.686 -13.258 -14.672 1.00 85.69 281 GLY A N 1
ATOM 2273 C CA . GLY A 1 281 ? 4.032 -13.748 -14.961 1.00 85.69 281 GLY A CA 1
ATOM 2274 C C . GLY A 1 281 ? 4.102 -14.990 -15.847 1.00 85.69 281 GLY A C 1
ATOM 2275 O O . GLY A 1 281 ? 5.162 -15.275 -16.417 1.00 85.69 281 GLY A O 1
ATOM 2276 N N . LYS A 1 282 ? 3.003 -15.739 -15.998 1.00 86.81 282 LYS A N 1
ATOM 2277 C CA . LYS A 1 282 ? 2.991 -17.049 -16.666 1.00 86.81 282 LYS A CA 1
ATOM 2278 C C . LYS A 1 282 ? 3.505 -16.977 -18.098 1.00 86.81 282 LYS A C 1
ATOM 2280 O O . LYS A 1 282 ? 4.322 -17.810 -18.494 1.00 86.81 282 LYS A O 1
ATOM 2285 N N . GLU A 1 283 ? 3.066 -15.990 -18.874 1.00 81.94 283 GLU A N 1
ATOM 2286 C CA . GLU A 1 283 ? 3.487 -15.851 -20.271 1.00 81.94 283 GLU A CA 1
ATOM 2287 C C . GLU A 1 283 ? 4.995 -15.572 -20.380 1.00 81.94 283 GLU A C 1
ATOM 2289 O O . GLU A 1 283 ? 5.693 -16.158 -21.214 1.00 81.94 283 GLU A O 1
ATOM 2294 N N . ILE A 1 284 ? 5.513 -14.712 -19.503 1.00 81.38 284 ILE A N 1
ATOM 2295 C CA . ILE A 1 284 ? 6.920 -14.306 -19.491 1.00 81.38 284 ILE A CA 1
ATOM 2296 C C . ILE A 1 284 ? 7.813 -15.473 -19.064 1.00 81.38 284 ILE A C 1
ATOM 2298 O O . ILE A 1 284 ? 8.799 -15.772 -19.743 1.00 81.38 284 ILE A O 1
ATOM 2302 N N . ILE A 1 285 ? 7.445 -16.162 -17.982 1.00 84.00 285 ILE A N 1
ATOM 2303 C CA . ILE A 1 285 ? 8.193 -17.307 -17.454 1.00 84.00 285 ILE A CA 1
ATOM 2304 C C . ILE A 1 285 ? 8.182 -18.461 -18.461 1.00 84.00 285 ILE A C 1
ATOM 2306 O O . ILE A 1 285 ? 9.226 -19.054 -18.711 1.00 84.00 285 ILE A O 1
ATOM 2310 N N . THR A 1 286 ? 7.049 -18.734 -19.116 1.00 85.12 286 THR A N 1
ATOM 2311 C CA . THR A 1 286 ? 6.950 -19.810 -20.121 1.00 85.12 286 THR A CA 1
ATOM 2312 C C . THR A 1 286 ? 7.872 -19.561 -21.321 1.00 85.12 286 THR A C 1
ATOM 2314 O O . THR A 1 286 ? 8.449 -20.495 -21.870 1.00 85.12 286 THR A O 1
ATOM 2317 N N . LYS A 1 287 ? 8.072 -18.297 -21.718 1.00 84.00 287 LYS A N 1
ATOM 2318 C CA . LYS A 1 287 ? 8.979 -17.924 -22.820 1.00 84.00 287 LYS A CA 1
ATOM 2319 C C . LYS A 1 287 ? 10.462 -17.954 -22.430 1.00 84.00 287 LYS A C 1
ATOM 2321 O O . LYS A 1 287 ? 11.315 -17.978 -23.321 1.00 84.00 287 LYS A O 1
ATOM 2326 N N . LEU A 1 288 ? 10.794 -17.936 -21.137 1.00 83.31 288 LEU A N 1
ATOM 2327 C CA . LEU A 1 288 ? 12.174 -17.827 -20.659 1.00 83.31 288 LEU A CA 1
ATOM 2328 C C . LEU A 1 288 ? 13.047 -19.044 -21.033 1.00 83.31 288 LEU A C 1
ATOM 2330 O O . LEU A 1 288 ? 14.114 -18.812 -21.604 1.00 83.31 288 LEU A O 1
ATOM 2334 N N . PRO A 1 289 ? 12.626 -20.312 -20.826 1.00 82.62 289 PRO A N 1
ATOM 2335 C CA . PRO A 1 289 ? 13.403 -21.475 -21.255 1.00 82.62 289 PRO A CA 1
ATOM 2336 C C . PRO A 1 289 ? 13.697 -21.465 -22.754 1.00 82.62 289 PRO A C 1
ATOM 2338 O O . PRO A 1 289 ? 14.834 -21.687 -23.154 1.00 82.62 289 PRO A O 1
ATOM 2341 N N . HIS A 1 290 ? 12.702 -21.136 -23.586 1.00 83.88 290 HIS A N 1
ATOM 2342 C CA . HIS A 1 290 ? 12.886 -21.047 -25.037 1.00 83.88 290 HIS A CA 1
ATOM 2343 C C . HIS A 1 290 ? 13.958 -20.021 -25.409 1.00 83.88 290 HIS A C 1
ATOM 2345 O O . HIS A 1 290 ? 14.845 -20.320 -26.201 1.00 83.88 290 HIS A O 1
ATOM 2351 N N . ARG A 1 291 ? 13.937 -18.839 -24.779 1.00 82.00 291 ARG A N 1
ATOM 2352 C CA 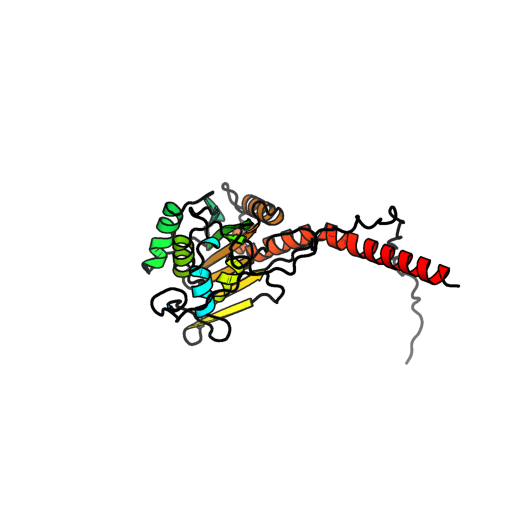. ARG A 1 291 ? 14.974 -17.819 -24.986 1.00 82.00 291 ARG A CA 1
ATOM 2353 C C . ARG A 1 291 ? 16.353 -18.296 -24.535 1.00 82.00 291 ARG A C 1
ATOM 2355 O O . ARG A 1 291 ? 17.329 -17.994 -25.210 1.00 82.00 291 ARG A O 1
ATOM 2362 N N . LEU A 1 292 ? 16.448 -19.018 -23.418 1.00 84.25 292 LEU A N 1
ATOM 2363 C CA . LEU A 1 292 ? 17.719 -19.550 -22.921 1.00 84.25 292 LEU A CA 1
ATOM 2364 C C . LEU A 1 292 ? 18.296 -20.615 -23.861 1.00 84.25 292 LEU A C 1
ATOM 2366 O O . LEU A 1 292 ? 19.473 -20.530 -24.202 1.00 84.25 292 LEU A O 1
ATOM 2370 N N . TYR A 1 293 ? 17.477 -21.560 -24.334 1.00 85.50 293 TYR A N 1
ATOM 2371 C CA . TYR A 1 293 ? 17.909 -22.558 -25.317 1.00 85.50 293 TYR A CA 1
ATOM 2372 C C . TYR A 1 293 ? 18.334 -21.914 -26.638 1.00 85.50 293 TYR A C 1
ATOM 2374 O O . TYR A 1 293 ? 19.399 -22.240 -27.150 1.00 85.50 293 TYR A O 1
ATOM 2382 N N . ASP A 1 294 ? 17.582 -20.929 -27.134 1.00 83.12 294 ASP A N 1
ATOM 2383 C CA . ASP A 1 294 ? 17.961 -20.184 -28.338 1.00 83.12 294 ASP A CA 1
ATOM 2384 C C . ASP A 1 294 ? 19.320 -19.470 -28.168 1.00 83.12 294 ASP A C 1
ATOM 2386 O O . ASP A 1 294 ? 20.112 -19.415 -29.108 1.00 83.12 294 ASP A O 1
ATOM 2390 N N . GLN A 1 295 ? 19.625 -18.926 -26.981 1.00 80.94 295 GLN A N 1
ATOM 2391 C CA . GLN A 1 295 ? 20.936 -18.321 -26.707 1.00 80.94 295 GLN A CA 1
ATOM 2392 C C . GLN A 1 295 ? 22.058 -19.364 -26.612 1.00 80.94 295 GLN A C 1
ATOM 2394 O O . GLN A 1 295 ? 23.157 -19.109 -27.107 1.00 80.94 295 GLN A O 1
ATOM 2399 N N . LEU A 1 296 ? 21.798 -20.531 -26.015 1.00 83.50 296 LEU A N 1
ATOM 2400 C CA . LEU A 1 296 ? 22.759 -21.637 -25.978 1.00 83.50 296 LEU A CA 1
ATOM 2401 C C . LEU A 1 296 ? 23.084 -22.143 -27.388 1.00 83.50 296 LEU A C 1
ATOM 2403 O O . LEU A 1 296 ? 24.259 -22.331 -27.697 1.00 83.50 296 LEU A O 1
ATOM 2407 N N . ASP A 1 297 ? 22.081 -22.275 -28.257 1.00 81.69 297 ASP A N 1
ATOM 2408 C CA . ASP A 1 297 ? 22.262 -22.651 -29.664 1.00 81.69 297 ASP A CA 1
ATOM 2409 C C . ASP A 1 297 ? 23.153 -21.642 -30.405 1.00 81.69 297 ASP A C 1
ATOM 2411 O O . ASP A 1 297 ? 24.060 -22.034 -31.139 1.00 81.69 297 ASP A O 1
ATOM 2415 N N . VAL A 1 298 ? 22.946 -20.337 -30.184 1.00 79.69 298 VAL A N 1
ATOM 2416 C CA . VAL A 1 298 ? 23.792 -19.283 -30.771 1.00 79.69 298 VAL A CA 1
ATOM 2417 C C . VAL A 1 298 ? 25.241 -19.410 -30.295 1.00 79.69 298 VAL A C 1
ATOM 2419 O O . VAL A 1 298 ? 26.158 -19.365 -31.116 1.00 79.69 298 VAL A O 1
ATOM 2422 N N . VAL A 1 299 ? 25.471 -19.589 -28.991 1.00 78.06 299 VAL A N 1
ATOM 2423 C CA . VAL A 1 299 ? 26.824 -19.779 -28.437 1.00 78.06 299 VAL A CA 1
ATOM 2424 C C . VAL A 1 299 ? 27.471 -21.051 -28.991 1.00 78.06 299 VAL A C 1
ATOM 2426 O O . VAL A 1 299 ? 28.643 -21.020 -29.368 1.00 78.06 299 VAL A O 1
ATOM 2429 N N . GLY A 1 300 ? 26.707 -22.139 -29.109 1.00 75.94 300 GLY A N 1
ATOM 2430 C CA . GLY A 1 300 ? 27.149 -23.382 -29.736 1.00 75.94 300 GLY A CA 1
ATOM 2431 C C . GLY A 1 300 ? 27.590 -23.170 -31.184 1.00 75.94 300 GLY A C 1
ATOM 2432 O O . GLY A 1 300 ? 28.706 -23.539 -31.541 1.00 75.94 300 GLY A O 1
ATOM 2433 N N . GLU A 1 301 ? 26.774 -22.501 -32.007 1.00 76.94 301 GLU A N 1
ATOM 2434 C CA . GLU A 1 301 ? 27.119 -22.165 -33.399 1.00 76.94 301 GLU A CA 1
ATOM 2435 C C . GLU A 1 301 ? 28.422 -21.344 -33.497 1.00 76.94 301 GLU A C 1
ATOM 2437 O O . GLU A 1 301 ? 29.232 -21.581 -34.395 1.00 76.94 301 GLU A O 1
ATOM 2442 N N . PHE A 1 302 ? 28.666 -20.406 -32.575 1.00 68.75 302 PHE A N 1
ATOM 2443 C CA . PHE A 1 302 ? 29.927 -19.653 -32.525 1.00 68.75 302 PHE A CA 1
ATOM 2444 C C . PHE A 1 302 ? 31.130 -20.513 -32.119 1.00 68.75 302 PHE A C 1
ATOM 2446 O O . PHE A 1 302 ? 32.219 -20.308 -32.655 1.00 68.75 302 PHE A O 1
ATOM 2453 N N . ALA A 1 303 ? 30.951 -21.464 -31.200 1.00 70.62 303 ALA A N 1
ATOM 2454 C CA . ALA A 1 303 ? 32.010 -22.380 -30.785 1.00 70.62 303 ALA A CA 1
ATOM 2455 C C . ALA A 1 303 ? 32.421 -23.330 -31.924 1.00 70.62 303 ALA A C 1
ATOM 2457 O O . ALA A 1 303 ? 33.612 -23.538 -32.144 1.00 70.62 303 ALA A O 1
ATOM 2458 N N . PHE A 1 304 ? 31.454 -23.827 -32.702 1.00 68.75 304 PHE A N 1
ATOM 2459 C CA . PHE A 1 304 ? 31.721 -24.690 -33.859 1.00 68.75 304 PHE A CA 1
ATOM 2460 C C . PHE A 1 304 ? 32.401 -23.971 -35.032 1.00 68.75 304 PHE A C 1
ATOM 2462 O O . PHE A 1 304 ? 33.047 -24.625 -35.836 1.00 68.75 304 PHE A O 1
ATOM 2469 N N . ARG A 1 305 ? 32.284 -22.640 -35.142 1.00 61.62 305 ARG A N 1
ATOM 2470 C CA . ARG A 1 305 ? 32.928 -21.842 -36.207 1.00 61.62 305 ARG A CA 1
ATOM 2471 C C . ARG A 1 305 ? 34.383 -21.454 -35.923 1.00 61.62 305 ARG A C 1
ATOM 2473 O O . ARG A 1 305 ? 34.999 -20.803 -36.762 1.00 61.62 305 ARG A O 1
ATOM 2480 N N . LYS A 1 306 ? 34.906 -21.760 -34.731 1.00 52.97 306 LYS A N 1
ATOM 2481 C CA . LYS A 1 306 ? 36.289 -21.445 -34.323 1.00 52.97 306 LYS A CA 1
ATOM 2482 C C . LYS A 1 306 ? 37.281 -22.602 -34.516 1.00 52.97 306 LYS A C 1
ATOM 2484 O O . LYS A 1 306 ? 38.439 -22.453 -34.131 1.00 52.97 306 LYS A O 1
ATOM 2489 N N . TYR A 1 307 ? 36.836 -23.692 -35.133 1.00 45.22 307 TYR A N 1
ATOM 2490 C CA . TYR A 1 307 ? 37.646 -24.797 -35.647 1.00 45.22 307 TYR A CA 1
ATOM 2491 C C . TYR A 1 307 ? 37.341 -24.983 -37.135 1.00 45.22 307 TYR A C 1
ATOM 2493 O O . TYR A 1 307 ? 38.204 -25.561 -37.827 1.00 45.22 307 TYR A O 1
#

pLDDT: mean 80.39, std 18.62, range [28.36, 98.31]

Organism: NCBI:txid454286